Protein AF-A0A7C4WC32-F1 (afdb_monomer)

pLDDT: mean 83.0, std 19.12, range [30.17, 98.5]

Foldseek 3Di:
DDDDDDDDDDDDPPPDDDDDDDVVVVVVLVPDDPVSVVVDDPDPDDPVVVVLVPDDPVLSVLLVVLLVLLVPPVLVCAVVCVVPVPPDDCLVVLLVCLQVQVLFCLDDPPQGDPDPVCVVVVVSCSVVSNLVNNVVSPVVSSVVSCVQVVLCVCLVVVPDVVSCVVPSRVQSVCSSVSNHDGGD

Sequence (184 aa):
MRRQRAPGWEGSVLRSEGGLMHPMLLDSIQRLKPLGRWLYEHSTEALWDRDTRTLPSDLQKRRRDYRRFAEQFIAPLALEVDRDPERADLRPLYIEAGRRGFLSETAPWPFGTMPWRSIFRRHIFHFALKAEEFCAACGGIGLALLFHDLGMAPLLLSGDLGVWRRWLWPICHANRRGKIRLVA

Solvent-accessible surface area (backbone atoms only — not comparable to full-atom values): 10673 Å² total; per-residue (Å²): 136,87,83,83,78,82,82,78,90,75,87,73,80,82,73,85,72,77,95,68,81,59,70,69,57,58,56,57,52,71,70,42,54,73,70,53,46,71,71,50,79,83,68,87,62,53,69,67,58,56,59,39,67,74,45,58,71,70,54,35,52,48,42,53,53,34,37,52,46,14,62,72,60,40,38,79,44,31,68,59,35,75,73,42,58,90,76,51,80,56,62,67,58,49,26,52,40,9,49,75,30,67,66,18,44,89,35,48,57,86,52,26,62,22,58,68,67,32,62,81,68,62,52,67,62,51,60,56,48,45,49,53,32,26,31,71,41,25,54,67,63,26,47,62,62,49,44,33,58,59,41,45,43,62,59,61,74,63,72,42,64,67,53,29,63,71,45,51,32,56,34,22,54,29,11,46,72,44,49,69,56,84,38,119

Mean predicted aligned error: 10.93 Å

Structure (mmCIF, N/CA/C/O backbone):
data_AF-A0A7C4WC32-F1
#
_entry.id   AF-A0A7C4WC32-F1
#
loop_
_atom_site.group_PDB
_atom_site.id
_atom_site.type_symbol
_atom_site.label_atom_id
_atom_site.label_alt_id
_atom_site.label_comp_id
_atom_site.label_asym_id
_atom_site.label_entity_id
_atom_site.label_seq_id
_atom_site.pdbx_PDB_ins_code
_atom_site.Cartn_x
_atom_site.Cartn_y
_atom_site.Cartn_z
_atom_site.occupancy
_atom_site.B_iso_or_equiv
_atom_site.auth_seq_id
_atom_site.auth_comp_id
_atom_site.auth_asym_id
_atom_site.auth_atom_id
_atom_site.pdbx_PDB_model_num
ATOM 1 N N . MET A 1 1 ? -47.838 31.254 -4.853 1.00 42.09 1 MET A N 1
ATOM 2 C CA . MET A 1 1 ? -47.119 29.959 -4.806 1.00 42.09 1 MET A CA 1
ATOM 3 C C . MET A 1 1 ? -45.655 30.204 -4.444 1.00 42.09 1 MET A C 1
ATOM 5 O O . MET A 1 1 ? -44.901 30.700 -5.269 1.00 42.09 1 MET A O 1
ATOM 9 N N . ARG A 1 2 ? -45.274 29.945 -3.185 1.00 32.03 2 ARG A N 1
ATOM 10 C CA . ARG A 1 2 ? -43.900 30.079 -2.665 1.00 32.03 2 ARG A CA 1
ATOM 11 C C . ARG A 1 2 ? -43.082 28.844 -3.064 1.00 32.03 2 ARG A C 1
ATOM 13 O O . ARG A 1 2 ? -43.401 27.751 -2.612 1.00 32.03 2 ARG A O 1
ATOM 20 N N . ARG A 1 3 ? -42.019 29.016 -3.857 1.00 33.19 3 ARG A N 1
ATOM 21 C CA . ARG A 1 3 ? -40.954 28.010 -4.008 1.00 33.19 3 ARG A CA 1
ATOM 22 C C . ARG A 1 3 ? -39.994 28.147 -2.825 1.00 33.19 3 ARG A C 1
ATOM 24 O O . ARG A 1 3 ? -39.284 29.144 -2.727 1.00 33.19 3 ARG A O 1
ATOM 31 N N . GLN A 1 4 ? -40.010 27.175 -1.916 1.00 36.66 4 GLN A N 1
ATOM 32 C CA . GLN A 1 4 ? -38.984 27.027 -0.884 1.00 36.66 4 GLN A CA 1
ATOM 33 C C . GLN A 1 4 ? -37.670 26.604 -1.560 1.00 36.66 4 GLN A C 1
ATOM 35 O O . GLN A 1 4 ? -37.643 25.624 -2.301 1.00 36.66 4 GLN A O 1
ATOM 40 N N . ARG A 1 5 ? -36.598 27.374 -1.342 1.00 32.62 5 ARG A N 1
ATOM 41 C CA . ARG A 1 5 ? -35.224 26.978 -1.677 1.00 32.62 5 ARG A CA 1
ATOM 42 C C . ARG A 1 5 ? -34.691 26.130 -0.526 1.00 32.62 5 ARG A C 1
ATOM 44 O O . ARG A 1 5 ? -34.769 26.565 0.620 1.00 32.62 5 ARG A O 1
ATOM 51 N N . ALA A 1 6 ? -34.153 24.954 -0.832 1.00 34.66 6 ALA A N 1
ATOM 52 C CA . ALA A 1 6 ? -33.346 24.193 0.113 1.00 34.66 6 ALA A CA 1
ATOM 53 C C . ALA A 1 6 ? -32.017 24.938 0.362 1.00 34.66 6 ALA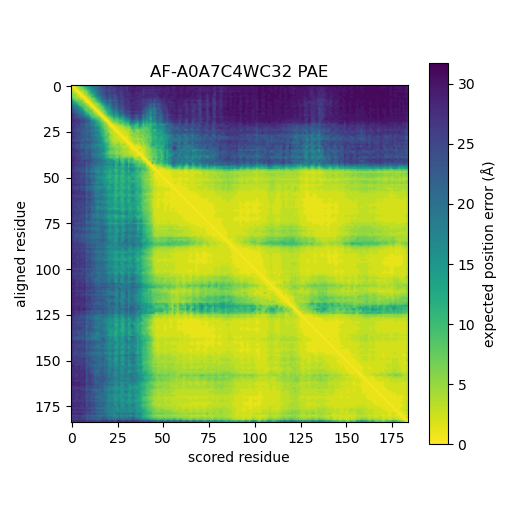 A C 1
ATOM 55 O O . ALA A 1 6 ? -31.413 25.400 -0.611 1.00 34.66 6 ALA A O 1
ATOM 56 N N . PRO A 1 7 ? -31.559 25.097 1.616 1.00 38.84 7 PRO A N 1
ATOM 57 C CA . PRO 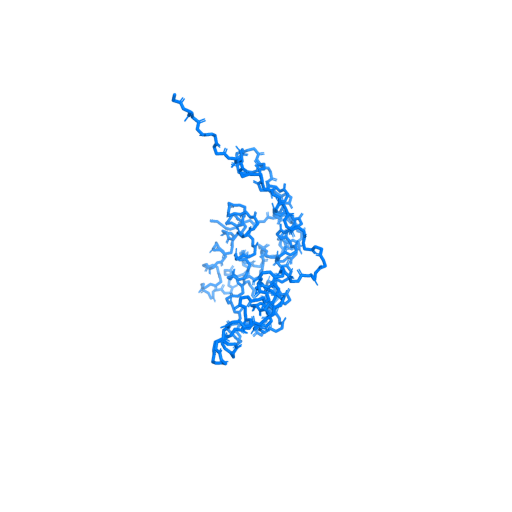A 1 7 ? -30.232 25.628 1.891 1.00 38.84 7 PRO A CA 1
ATOM 58 C C . PRO A 1 7 ? -29.157 24.565 1.623 1.00 38.84 7 PRO A C 1
ATOM 60 O O . PRO A 1 7 ? -29.351 23.377 1.885 1.00 38.84 7 PRO A O 1
ATOM 63 N N . GLY A 1 8 ? -28.058 25.029 1.029 1.00 30.17 8 GLY A N 1
ATOM 64 C CA . GLY A 1 8 ? -26.969 24.232 0.484 1.00 30.17 8 GLY A CA 1
ATOM 65 C C . GLY A 1 8 ? -26.178 23.444 1.523 1.00 30.17 8 GLY A C 1
ATOM 66 O O . GLY A 1 8 ? -25.970 23.877 2.652 1.00 30.17 8 GLY A O 1
ATOM 67 N N . TRP A 1 9 ? -25.710 22.281 1.082 1.00 32.75 9 TRP A N 1
ATOM 68 C CA . TRP A 1 9 ? -24.650 21.523 1.727 1.00 32.75 9 TRP A CA 1
ATOM 69 C C . TRP A 1 9 ? -23.306 22.173 1.384 1.00 32.75 9 TRP A C 1
ATOM 71 O O . TRP A 1 9 ? -22.668 21.817 0.396 1.00 32.75 9 TRP A O 1
ATOM 81 N N . GLU A 1 10 ? -22.891 23.155 2.181 1.00 30.66 10 GLU A N 1
ATOM 82 C CA . GLU A 1 10 ? -21.496 23.592 2.218 1.00 30.66 10 GLU A CA 1
ATOM 83 C C . GLU A 1 10 ? -20.724 22.659 3.152 1.00 30.66 10 GLU A C 1
ATOM 85 O O . GLU A 1 10 ? -20.988 22.573 4.351 1.00 30.66 10 GLU A O 1
ATOM 90 N N . GLY A 1 11 ? -19.785 21.915 2.565 1.00 37.53 11 GLY A N 1
ATOM 91 C CA . GLY A 1 11 ? -18.854 21.054 3.275 1.00 37.53 11 GLY A CA 1
ATOM 92 C C . GLY A 1 11 ? -17.946 21.874 4.182 1.00 37.53 11 GLY A C 1
ATOM 93 O O . GLY A 1 11 ? -16.891 22.345 3.766 1.00 37.53 11 GLY A O 1
ATOM 94 N N . SER A 1 12 ? -18.340 22.018 5.443 1.00 31.08 12 SER A N 1
ATOM 95 C CA . SER A 1 12 ? -17.457 22.496 6.496 1.00 31.08 12 SER A CA 1
ATOM 96 C C . SER A 1 12 ? -16.646 21.321 7.034 1.00 31.08 12 SER A C 1
ATOM 98 O O . SER A 1 12 ? -17.138 20.473 7.779 1.00 31.08 12 SER A O 1
ATOM 100 N N . VAL A 1 13 ? -15.385 21.299 6.617 1.00 36.81 13 VAL A N 1
ATOM 101 C CA . VAL A 1 13 ? -14.250 20.607 7.226 1.00 36.81 13 VAL A CA 1
ATOM 102 C C . VAL A 1 13 ? -14.394 20.575 8.753 1.00 36.81 13 VAL A C 1
ATOM 104 O O . VAL A 1 13 ? -14.184 21.583 9.426 1.00 36.81 13 VAL A O 1
ATOM 107 N N . LEU A 1 14 ? -14.721 19.408 9.310 1.00 36.12 14 LEU A N 1
ATOM 108 C CA . LEU A 1 14 ? -14.624 19.151 10.745 1.00 36.12 14 LEU A CA 1
ATOM 109 C C . LEU A 1 14 ? -13.143 18.994 11.109 1.00 36.12 14 LEU A C 1
ATOM 111 O O . LEU A 1 14 ? -12.629 17.888 11.262 1.00 36.12 14 LEU A O 1
ATOM 115 N N . ARG A 1 15 ? -12.441 20.124 11.244 1.00 33.91 15 ARG A N 1
ATOM 116 C CA . ARG A 1 15 ? -11.283 20.193 12.138 1.00 33.91 15 ARG A CA 1
ATOM 117 C C . ARG A 1 15 ? -11.829 20.081 13.552 1.00 33.91 15 ARG A C 1
ATOM 119 O O . ARG A 1 15 ? -12.527 20.972 14.023 1.00 33.91 15 ARG A O 1
ATOM 126 N N . SER A 1 16 ? -11.531 18.966 14.204 1.00 38.78 16 SER A N 1
ATOM 127 C CA . SER A 1 16 ? -11.782 18.766 15.624 1.00 38.78 16 SER A CA 1
ATOM 128 C C . SER A 1 16 ? -10.864 19.683 16.435 1.00 38.78 16 SER A C 1
ATOM 130 O O . SER A 1 16 ? -9.764 19.291 16.827 1.00 38.78 16 SER A O 1
ATOM 132 N N . GLU A 1 17 ? -11.304 20.912 16.677 1.00 37.22 17 GLU A N 1
ATOM 133 C CA . GLU A 1 17 ? -10.813 21.688 17.808 1.00 37.22 17 GLU A CA 1
ATOM 134 C C . GLU A 1 17 ? -11.560 21.240 19.071 1.00 37.22 17 GLU A C 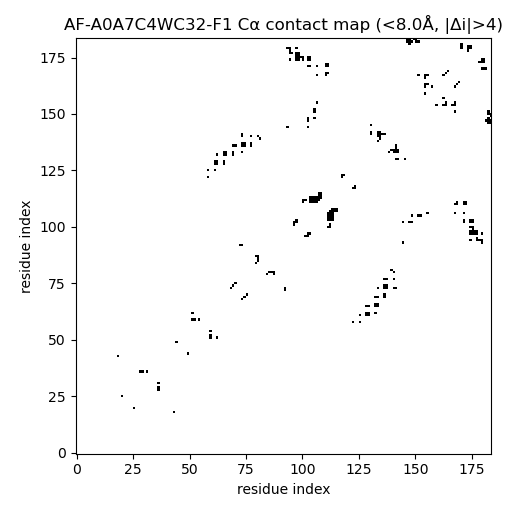1
ATOM 136 O O . GLU A 1 17 ? -12.785 21.196 19.101 1.00 37.22 17 GLU A O 1
ATOM 141 N N . GLY A 1 18 ? -10.799 20.849 20.095 1.00 39.28 18 GLY A N 1
ATOM 142 C CA . GLY A 1 18 ? -11.183 20.878 21.509 1.00 39.28 18 GLY A CA 1
ATOM 143 C C . GLY A 1 18 ? -12.602 20.446 21.907 1.00 39.28 18 GLY A C 1
ATOM 144 O O . GLY A 1 18 ? -13.465 21.279 22.144 1.00 39.28 18 GLY A O 1
ATOM 145 N N . GLY A 1 19 ? -12.789 19.145 22.138 1.00 48.75 19 GLY A N 1
ATOM 146 C CA . GLY A 1 19 ? -13.287 18.607 23.417 1.00 48.75 19 GLY A CA 1
ATOM 147 C C . GLY A 1 19 ? -14.458 19.267 24.166 1.00 48.75 19 GLY A C 1
ATOM 148 O O . GLY A 1 19 ? -14.411 19.288 25.394 1.00 48.75 19 GLY A O 1
ATOM 149 N N . LEU A 1 20 ? -15.521 19.733 23.507 1.00 46.41 20 LEU A N 1
ATOM 150 C CA . LEU A 1 20 ? -16.781 20.070 24.184 1.00 46.41 20 LEU A CA 1
ATOM 151 C C . LEU A 1 20 ? -17.932 19.241 23.605 1.00 46.41 20 LEU A C 1
ATOM 153 O O . LEU A 1 20 ? -18.342 19.424 22.460 1.00 46.41 20 LEU A O 1
ATOM 157 N N . MET A 1 21 ? -18.455 18.304 24.407 1.00 54.06 21 MET A N 1
ATOM 158 C CA . MET A 1 21 ? -19.684 17.572 24.086 1.00 54.06 21 MET A CA 1
ATOM 159 C C . MET A 1 21 ? -20.828 18.565 23.866 1.00 54.06 21 MET A C 1
ATOM 161 O O . MET A 1 21 ? -21.104 19.404 24.723 1.00 54.06 21 MET A O 1
ATOM 165 N N . HIS A 1 22 ? -21.527 18.437 22.738 1.00 59.28 22 HIS A N 1
ATOM 166 C CA . HIS A 1 22 ? -22.700 19.254 22.443 1.00 59.28 22 HIS A CA 1
ATOM 167 C C . HIS A 1 22 ? -23.759 19.054 23.554 1.00 59.28 22 HIS A C 1
ATOM 169 O O . HIS A 1 22 ? -24.137 17.909 23.822 1.00 59.28 22 HIS A O 1
ATOM 175 N N . PRO A 1 23 ? -24.275 20.116 24.201 1.00 61.00 23 PRO A N 1
ATOM 176 C CA . PRO A 1 23 ? -25.087 20.013 25.423 1.00 61.00 23 PRO A CA 1
ATOM 177 C C . PRO A 1 23 ? -26.353 19.151 25.269 1.00 61.00 23 PRO A C 1
ATOM 179 O O . PRO A 1 23 ? -26.770 18.478 26.207 1.00 61.00 23 PRO A O 1
ATOM 182 N N . MET A 1 24 ? -26.921 19.082 24.062 1.00 60.78 24 MET A N 1
ATOM 183 C CA . MET A 1 24 ? -28.061 18.207 23.746 1.00 60.78 24 MET A CA 1
ATOM 184 C C . MET A 1 24 ? -27.748 16.700 23.803 1.00 60.78 24 MET A C 1
ATOM 186 O O . MET A 1 24 ? -28.633 15.901 24.111 1.00 60.78 24 MET A O 1
ATOM 190 N N . LEU A 1 25 ? -26.511 16.289 23.502 1.00 65.38 25 LEU A N 1
ATOM 191 C CA . LEU A 1 25 ? -26.104 14.881 23.560 1.00 65.38 25 LEU A CA 1
ATOM 192 C C . LEU A 1 25 ? -25.999 14.415 25.015 1.00 65.38 25 LEU A C 1
ATOM 194 O O . LEU A 1 25 ? -26.515 13.353 25.349 1.00 65.38 25 LEU A O 1
ATOM 198 N N . LEU A 1 26 ? -25.425 15.247 25.890 1.00 66.69 26 LEU A N 1
ATOM 199 C CA . LEU A 1 26 ? -25.336 14.983 27.331 1.00 66.69 26 LEU A CA 1
ATOM 200 C C . LEU A 1 26 ? -26.718 14.780 27.974 1.00 66.69 26 LEU A C 1
ATOM 202 O O . LEU A 1 26 ? -26.909 13.810 28.704 1.00 66.69 26 LEU A O 1
ATOM 206 N N . ASP A 1 27 ? -27.693 15.640 27.662 1.00 70.31 27 ASP A N 1
ATOM 207 C CA . ASP A 1 27 ? -29.067 15.517 28.179 1.00 70.31 27 ASP A CA 1
ATOM 208 C C . ASP A 1 27 ? -29.757 14.231 27.677 1.00 70.31 27 ASP A C 1
ATOM 210 O O . ASP A 1 27 ? -30.375 13.488 28.440 1.00 70.31 27 ASP A O 1
ATOM 214 N N . SER A 1 28 ? -29.570 13.888 26.400 1.00 70.56 28 SER A N 1
ATOM 215 C CA . SER A 1 28 ? -30.139 12.669 25.804 1.00 70.56 28 SER A CA 1
ATOM 216 C C . SER A 1 28 ? -29.594 11.390 26.450 1.00 70.56 28 SER A C 1
ATOM 218 O O . SER A 1 28 ? -30.334 10.436 26.694 1.00 70.56 28 SER A O 1
ATOM 220 N N . ILE A 1 29 ? -28.303 11.382 26.781 1.00 70.31 29 ILE A N 1
ATOM 221 C CA . ILE A 1 29 ? -27.629 10.267 27.448 1.00 70.31 29 ILE A CA 1
ATOM 222 C C . ILE A 1 29 ? -28.102 10.129 28.901 1.00 70.31 29 ILE A C 1
ATOM 224 O O . ILE A 1 29 ? -28.348 9.015 29.369 1.00 70.31 29 ILE A O 1
ATOM 228 N N . GLN A 1 30 ? -28.271 11.239 29.626 1.00 72.12 30 GLN A N 1
ATOM 229 C CA . GLN A 1 30 ? -28.783 11.207 31.000 1.00 72.12 30 GLN A CA 1
ATOM 230 C C . GLN A 1 30 ? -30.208 10.637 31.073 1.00 72.12 30 GLN A C 1
ATOM 232 O O . GLN A 1 30 ? -30.584 10.035 32.080 1.00 72.12 30 GLN A O 1
ATOM 237 N N . ARG A 1 31 ? -30.983 10.730 29.990 1.00 78.19 31 ARG A N 1
ATOM 238 C CA . ARG A 1 31 ? -32.325 10.138 29.885 1.00 78.19 31 ARG A CA 1
ATOM 239 C C . ARG A 1 31 ? -32.327 8.636 29.569 1.00 78.19 31 ARG A C 1
ATOM 241 O O . ARG A 1 31 ? -33.379 8.005 29.671 1.00 78.19 31 ARG A O 1
ATOM 248 N N . LEU A 1 32 ? -31.183 8.027 29.237 1.00 78.75 32 LEU A N 1
ATOM 249 C CA . LEU A 1 32 ? -31.093 6.575 29.047 1.00 78.75 32 LEU A CA 1
ATOM 250 C C . LEU A 1 32 ? -31.251 5.835 30.383 1.00 78.75 32 LEU A C 1
ATOM 252 O O . LEU A 1 32 ? -30.710 6.242 31.416 1.00 78.75 32 LEU A O 1
ATOM 256 N N . LYS A 1 33 ? -31.961 4.701 30.348 1.00 81.94 33 LYS A N 1
ATOM 257 C CA . LYS A 1 33 ? -32.049 3.750 31.470 1.00 81.94 33 LYS A CA 1
ATOM 258 C C . LYS A 1 33 ? -30.653 3.193 31.814 1.00 81.94 33 LYS A C 1
ATOM 260 O O . LYS A 1 33 ? -29.795 3.173 30.933 1.00 81.94 33 LYS A O 1
ATOM 265 N N . PRO A 1 34 ? -30.415 2.67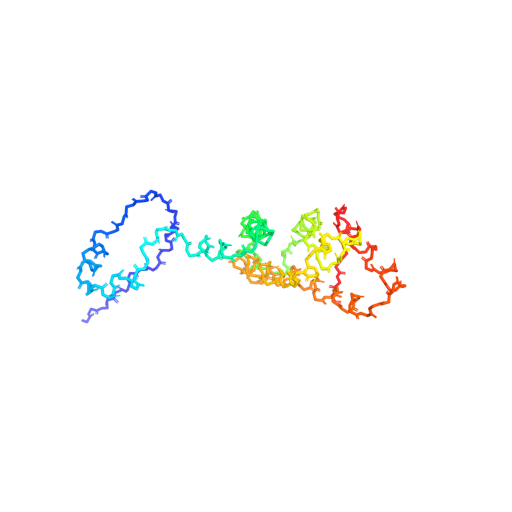6 33.036 1.00 76.88 34 PRO A N 1
ATOM 266 C CA . PRO A 1 34 ? -29.091 2.209 33.471 1.00 76.88 34 PRO A CA 1
ATOM 267 C C . PRO A 1 34 ? -28.429 1.211 32.511 1.00 76.88 34 PRO A C 1
ATOM 269 O O . PRO A 1 34 ? -27.256 1.359 32.190 1.00 76.88 34 PRO A O 1
ATOM 272 N N . LEU A 1 35 ? -29.203 0.263 31.968 1.00 74.00 35 LEU A N 1
ATOM 273 C CA . LEU A 1 35 ? -28.725 -0.694 30.964 1.00 74.00 35 LEU A CA 1
ATOM 274 C C . LEU A 1 35 ? -28.303 -0.003 29.652 1.00 74.00 35 LEU A C 1
ATOM 276 O O . LEU A 1 35 ? -27.307 -0.372 29.045 1.00 74.00 35 LEU A O 1
ATOM 280 N N . GLY A 1 36 ? -29.036 1.035 29.242 1.00 70.75 36 GLY A N 1
ATOM 281 C CA . GLY A 1 36 ? -28.721 1.841 28.062 1.00 70.75 36 GLY A CA 1
ATOM 282 C C . GLY A 1 36 ? -27.485 2.718 28.256 1.00 70.75 36 GLY A C 1
ATOM 283 O O . GLY A 1 36 ? -26.715 2.879 27.321 1.00 70.75 36 GLY A O 1
ATOM 284 N N . ARG A 1 37 ? -27.244 3.229 29.471 1.00 68.50 37 ARG A N 1
ATOM 285 C CA . ARG A 1 37 ? -25.993 3.937 29.796 1.00 68.50 37 ARG A CA 1
ATOM 286 C C . ARG A 1 37 ? -24.797 2.992 29.862 1.00 68.50 37 ARG A C 1
ATOM 288 O O . ARG A 1 37 ? -23.711 3.389 29.472 1.00 68.50 37 ARG A O 1
ATOM 295 N N . TRP A 1 38 ? -25.000 1.761 30.330 1.00 71.94 38 TRP A N 1
ATOM 296 C CA . TRP A 1 38 ? -23.964 0.727 30.353 1.00 71.94 38 TRP A CA 1
ATOM 297 C C . TRP A 1 38 ? -23.574 0.258 28.939 1.00 71.94 38 TRP A C 1
ATOM 299 O O . TRP A 1 38 ? -22.397 0.050 28.674 1.00 71.94 38 TRP A O 1
ATOM 309 N N . LEU A 1 39 ? -24.541 0.158 28.018 1.00 72.25 39 LEU A N 1
ATOM 310 C CA . LEU A 1 39 ? -24.308 -0.147 26.596 1.00 72.25 39 LEU A CA 1
ATOM 311 C C . LEU A 1 39 ? -23.730 1.033 25.796 1.00 72.25 39 LEU A C 1
ATOM 313 O O . LEU A 1 39 ? -23.204 0.832 24.703 1.00 72.25 39 LEU A O 1
ATOM 317 N N . TYR A 1 40 ? -23.868 2.261 26.298 1.00 66.88 40 TYR A N 1
ATOM 318 C CA . TYR A 1 40 ? -23.445 3.467 25.597 1.00 66.88 40 TYR A CA 1
ATOM 319 C C . TYR A 1 40 ? -22.018 3.860 25.991 1.00 66.88 40 TYR A C 1
ATOM 321 O O . TYR A 1 40 ? -21.766 4.434 27.054 1.00 66.88 40 TYR A O 1
ATOM 329 N N . GLU A 1 41 ? -21.074 3.568 25.101 1.00 60.56 41 GLU A N 1
ATOM 330 C CA . GLU A 1 41 ? -19.673 3.916 25.296 1.00 60.56 41 GLU A CA 1
ATOM 331 C C . GLU A 1 41 ? -19.419 5.387 24.929 1.00 60.56 41 GLU A C 1
ATOM 333 O O . GLU A 1 41 ? -19.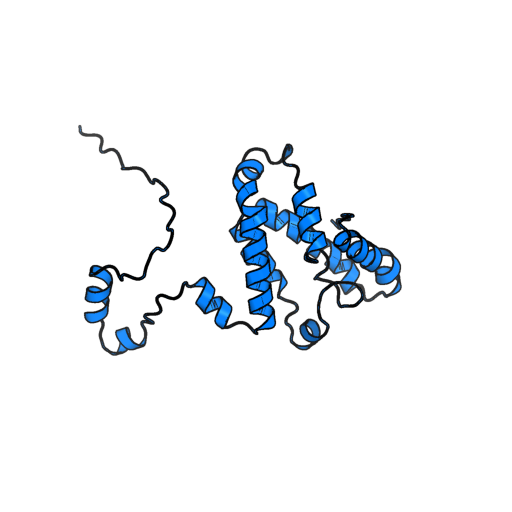507 5.794 23.773 1.00 60.56 41 GLU A O 1
ATOM 338 N N . HIS A 1 42 ? -19.103 6.191 25.945 1.00 59.09 42 HIS A N 1
ATOM 339 C CA . HIS A 1 42 ? -18.884 7.643 25.875 1.00 59.09 42 HIS A CA 1
ATOM 340 C C . HIS A 1 42 ? -17.540 8.065 25.274 1.00 59.09 42 HIS A C 1
ATOM 342 O O . HIS A 1 42 ? -17.111 9.202 25.488 1.00 59.09 42 HIS A O 1
ATOM 348 N N . SER A 1 43 ? -16.813 7.177 24.591 1.00 55.41 43 SER A N 1
ATOM 349 C CA . SER A 1 43 ? -15.472 7.544 24.145 1.00 55.41 43 SER A CA 1
ATOM 350 C C . SER A 1 43 ? -15.564 8.693 23.139 1.00 55.41 43 SER A C 1
ATOM 352 O O . SER A 1 43 ? -16.107 8.537 22.050 1.00 55.41 43 SER A O 1
ATOM 354 N N . THR A 1 44 ? -14.985 9.837 23.493 1.00 63.56 44 THR A N 1
ATOM 355 C CA . THR A 1 44 ? -14.702 10.947 22.570 1.00 63.56 44 THR A CA 1
ATOM 356 C C . THR A 1 44 ? -13.560 10.614 21.604 1.00 63.56 44 THR A C 1
ATOM 358 O O . THR A 1 44 ? -13.191 11.436 20.768 1.00 63.56 44 THR A O 1
ATOM 361 N N . GLU A 1 45 ? -12.992 9.411 21.728 1.00 68.50 45 GLU A N 1
ATOM 362 C CA . GLU A 1 45 ? -12.027 8.826 20.807 1.00 68.50 45 GLU A CA 1
ATOM 363 C C . GLU A 1 45 ? -12.669 8.680 19.421 1.00 68.50 45 GLU A C 1
ATOM 365 O O . GLU A 1 45 ? -13.795 8.191 19.289 1.00 68.50 45 GLU A O 1
ATOM 370 N N . ALA A 1 46 ? -11.960 9.116 18.377 1.00 81.94 46 ALA A N 1
ATOM 371 C CA . ALA A 1 46 ? -12.423 8.907 17.015 1.00 81.94 46 ALA A CA 1
ATOM 372 C C . ALA A 1 46 ? -12.576 7.401 16.760 1.00 81.94 46 ALA A C 1
ATOM 374 O O . ALA A 1 46 ? -11.722 6.610 17.164 1.00 81.94 46 ALA A O 1
ATOM 375 N N . LEU A 1 47 ? -13.639 7.004 16.050 1.00 86.31 47 LEU A N 1
ATOM 376 C CA . LEU A 1 47 ? -13.916 5.597 15.728 1.00 86.31 47 LEU A CA 1
ATOM 377 C C . LEU A 1 47 ? -12.675 4.883 15.167 1.00 86.31 47 LEU A C 1
ATOM 379 O O . LEU A 1 47 ? -12.350 3.774 15.574 1.00 86.31 47 LEU A O 1
ATOM 383 N N . TRP A 1 48 ? -11.934 5.577 14.303 1.00 90.38 48 TRP A N 1
ATOM 384 C CA . TRP A 1 48 ? -10.695 5.086 13.715 1.00 90.38 48 TRP A CA 1
ATOM 385 C C . TRP A 1 48 ? -9.605 4.757 14.749 1.00 90.38 48 TRP A C 1
ATOM 387 O O . TRP A 1 48 ? -8.936 3.731 14.622 1.00 90.38 48 TRP A O 1
ATOM 397 N N . ASP A 1 49 ? -9.411 5.596 15.773 1.00 90.06 49 ASP A N 1
ATOM 398 C CA . ASP A 1 49 ? -8.390 5.383 16.809 1.00 90.06 49 ASP A CA 1
ATOM 399 C C . ASP A 1 49 ? -8.747 4.182 17.682 1.00 90.06 49 ASP A C 1
ATOM 401 O O . ASP A 1 49 ? -7.899 3.319 17.938 1.00 90.06 49 ASP A O 1
ATOM 405 N N . ARG A 1 50 ? -10.032 4.075 18.039 1.00 88.19 50 ARG A N 1
ATOM 406 C CA . ARG A 1 50 ? -10.564 2.934 18.780 1.00 88.19 50 ARG A CA 1
ATOM 407 C C . ARG A 1 50 ? -10.378 1.637 18.000 1.00 88.19 50 ARG A C 1
ATOM 409 O O . ARG A 1 50 ? -9.803 0.688 18.531 1.00 88.19 50 ARG A O 1
ATOM 416 N N . ASP A 1 51 ? -10.799 1.608 16.738 1.00 90.94 51 ASP A N 1
ATOM 417 C CA . ASP A 1 51 ? -10.688 0.419 15.891 1.00 90.94 51 ASP A CA 1
ATOM 418 C C . ASP A 1 51 ? -9.215 0.040 15.691 1.00 90.94 51 ASP A C 1
ATOM 420 O O . ASP A 1 51 ? -8.836 -1.124 15.832 1.00 90.94 51 ASP A O 1
ATOM 424 N N . THR A 1 52 ? -8.344 1.029 15.473 1.00 93.38 52 THR A N 1
ATOM 425 C CA . THR A 1 52 ? -6.895 0.820 15.381 1.00 93.38 52 THR A CA 1
ATOM 426 C C . THR A 1 52 ? -6.320 0.221 16.660 1.00 93.38 52 THR A C 1
ATOM 428 O O . THR A 1 52 ? -5.490 -0.680 16.579 1.00 93.38 52 THR A O 1
ATOM 431 N N . ARG A 1 53 ? -6.755 0.660 17.845 1.00 92.62 53 ARG A N 1
ATOM 432 C CA . ARG A 1 53 ? -6.249 0.165 19.137 1.00 92.62 53 ARG A CA 1
ATOM 433 C C . ARG A 1 53 ? -6.528 -1.322 19.367 1.00 92.62 53 ARG A C 1
ATOM 435 O O . ARG A 1 53 ? -5.783 -1.953 20.116 1.00 92.62 53 ARG A O 1
ATOM 442 N N . THR A 1 54 ? -7.531 -1.891 18.697 1.00 92.19 54 THR A N 1
ATOM 443 C CA . THR A 1 54 ? -7.827 -3.332 18.770 1.00 92.19 54 THR A CA 1
ATOM 444 C C . THR A 1 54 ? -6.830 -4.198 17.990 1.00 92.19 54 THR A C 1
ATOM 446 O O . THR A 1 54 ? -6.721 -5.398 18.243 1.00 92.19 54 THR A O 1
ATOM 449 N N . LEU A 1 55 ? -6.066 -3.606 17.065 1.00 91.94 55 LEU A N 1
ATOM 450 C CA . LEU A 1 55 ? -5.089 -4.325 16.252 1.00 91.94 55 LEU A CA 1
ATOM 451 C C . LEU A 1 55 ? -3.797 -4.627 17.042 1.00 91.94 55 LEU A C 1
ATOM 453 O O . LEU A 1 55 ? -3.395 -3.846 17.908 1.00 91.94 55 LEU A O 1
ATOM 457 N N . PRO A 1 56 ? -3.060 -5.700 16.699 1.00 91.00 56 PRO A N 1
ATOM 458 C CA . PRO A 1 56 ? -1.680 -5.907 17.137 1.00 91.00 56 PRO A CA 1
ATOM 459 C C . PRO A 1 56 ? -0.789 -4.691 16.854 1.00 91.00 56 PRO A C 1
ATOM 461 O O . PRO A 1 56 ? -0.932 -4.040 15.820 1.00 91.00 56 PRO A O 1
ATOM 464 N N . SER A 1 57 ? 0.161 -4.391 17.745 1.00 90.06 57 SER A N 1
ATOM 465 C CA . SER A 1 57 ? 0.953 -3.148 17.700 1.00 90.06 57 SER A CA 1
ATOM 466 C C . SER A 1 57 ? 1.688 -2.910 16.373 1.00 90.06 57 SER A C 1
ATOM 468 O O . SER A 1 57 ? 1.802 -1.766 15.926 1.00 90.06 57 SER A O 1
ATOM 470 N N . ASP A 1 58 ? 2.140 -3.972 15.704 1.00 88.06 58 ASP A N 1
ATOM 471 C CA . ASP A 1 58 ? 2.757 -3.894 14.382 1.00 88.06 58 ASP A CA 1
ATOM 472 C C . ASP A 1 58 ? 1.762 -3.465 13.293 1.00 88.06 58 ASP A C 1
ATOM 474 O O . ASP A 1 58 ? 2.102 -2.636 12.446 1.00 88.06 58 ASP A O 1
ATOM 478 N N . LEU A 1 59 ? 0.521 -3.956 13.351 1.00 91.69 59 LEU A N 1
ATOM 479 C CA . LEU A 1 59 ? -0.556 -3.551 12.449 1.00 91.69 59 LEU A CA 1
ATOM 480 C C . LEU A 1 59 ? -1.048 -2.134 12.746 1.00 91.69 59 LEU A C 1
ATOM 482 O O . LEU A 1 59 ? -1.306 -1.385 11.808 1.00 91.69 59 LEU A O 1
ATOM 486 N N . GLN A 1 60 ? -1.084 -1.717 14.015 1.00 94.31 60 GLN A N 1
ATOM 487 C CA . GLN A 1 60 ? -1.394 -0.325 14.358 1.00 94.31 60 GLN A CA 1
ATOM 488 C C . GLN A 1 60 ? -0.382 0.643 13.747 1.00 94.31 60 GLN A C 1
ATOM 490 O O . GLN A 1 60 ? -0.746 1.682 13.194 1.00 94.31 60 GLN A O 1
ATOM 495 N N . LYS A 1 61 ? 0.911 0.307 13.855 1.00 92.94 61 LYS A N 1
ATOM 496 C CA . LYS A 1 61 ? 1.986 1.105 13.264 1.00 92.94 61 LYS A CA 1
ATOM 497 C C . LYS A 1 61 ? 1.822 1.184 11.747 1.00 92.94 61 LYS A C 1
ATOM 499 O O . LYS A 1 61 ? 1.870 2.281 11.202 1.00 92.94 61 LYS A O 1
ATOM 504 N N . ARG A 1 62 ? 1.572 0.048 11.087 1.00 93.19 62 ARG A N 1
ATOM 505 C CA . ARG A 1 62 ? 1.339 -0.011 9.636 1.00 93.19 62 ARG A CA 1
ATOM 506 C C . ARG A 1 62 ? 0.137 0.818 9.204 1.00 93.19 62 ARG A C 1
ATOM 508 O O . ARG A 1 62 ? 0.276 1.625 8.298 1.00 93.19 62 ARG A O 1
ATOM 515 N N . ARG A 1 63 ? -1.003 0.691 9.885 1.00 95.81 63 ARG A N 1
ATOM 516 C CA . ARG A 1 63 ? -2.209 1.472 9.583 1.00 95.81 63 ARG A CA 1
ATOM 517 C C . ARG A 1 63 ? -1.946 2.978 9.661 1.00 95.81 63 ARG A C 1
ATOM 519 O O . ARG A 1 63 ? -2.291 3.709 8.742 1.00 95.81 63 ARG A O 1
ATOM 526 N N . ARG A 1 64 ? -1.236 3.436 10.701 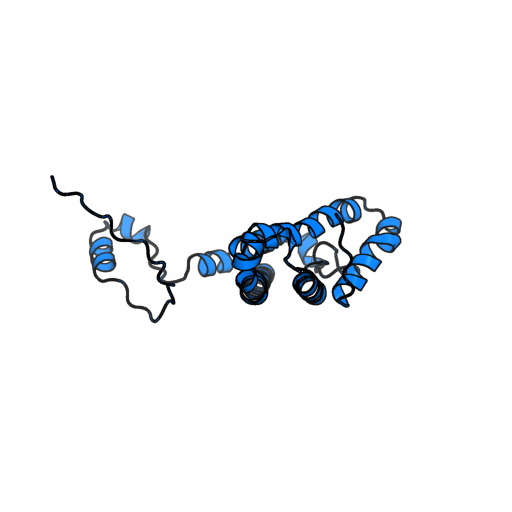1.00 96.62 64 ARG A N 1
ATOM 527 C CA . ARG A 1 64 ? -0.789 4.839 10.826 1.00 96.62 64 ARG A CA 1
ATOM 528 C C . ARG A 1 64 ? 0.188 5.245 9.718 1.00 96.62 64 ARG A C 1
ATOM 530 O O . ARG A 1 64 ? 0.116 6.369 9.230 1.00 96.62 64 ARG A O 1
ATOM 537 N N . ASP A 1 65 ? 1.103 4.358 9.327 1.00 96.56 65 ASP A N 1
ATOM 538 C CA . ASP A 1 65 ? 2.030 4.587 8.211 1.00 96.56 65 ASP A CA 1
ATOM 539 C C . ASP A 1 65 ? 1.264 4.753 6.879 1.00 96.56 65 ASP A C 1
ATOM 541 O O . ASP A 1 65 ? 1.551 5.693 6.133 1.00 96.56 65 ASP A O 1
ATOM 545 N N . TYR A 1 66 ? 0.253 3.914 6.615 1.00 97.56 66 TYR A N 1
ATOM 546 C CA . TYR A 1 66 ? -0.600 4.017 5.425 1.00 97.56 66 TYR A CA 1
ATOM 547 C C . TYR A 1 66 ? -1.450 5.282 5.434 1.00 97.56 66 TYR A C 1
ATOM 549 O O . TYR A 1 66 ? -1.440 6.010 4.446 1.00 97.56 66 TYR A O 1
ATOM 557 N N . ARG A 1 67 ? -2.113 5.590 6.554 1.00 97.88 67 ARG A N 1
ATOM 558 C CA . ARG A 1 67 ? -2.926 6.801 6.694 1.00 97.88 67 ARG A CA 1
ATOM 559 C C . ARG A 1 67 ? -2.113 8.062 6.436 1.00 97.88 67 ARG A C 1
ATOM 561 O O . ARG A 1 67 ? -2.502 8.890 5.621 1.00 97.88 67 ARG A O 1
ATOM 568 N N . ARG A 1 68 ? -0.929 8.168 7.049 1.00 98.38 68 ARG A N 1
ATOM 569 C CA . ARG A 1 68 ? -0.023 9.300 6.807 1.00 98.38 68 ARG A CA 1
ATOM 570 C C . ARG A 1 68 ? 0.378 9.415 5.345 1.00 98.38 68 ARG A C 1
ATOM 572 O O . ARG A 1 68 ? 0.449 10.520 4.827 1.00 98.38 68 ARG A O 1
ATOM 579 N N . PHE A 1 69 ? 0.669 8.300 4.678 1.00 98.50 69 PHE A N 1
ATOM 580 C CA . PHE A 1 69 ? 0.981 8.328 3.252 1.00 98.50 69 PHE A CA 1
ATOM 581 C C . PHE A 1 69 ? -0.221 8.771 2.412 1.00 98.50 69 PHE A C 1
ATOM 583 O O . PHE A 1 69 ? -0.065 9.602 1.521 1.00 98.50 69 PHE A O 1
ATOM 590 N N . ALA A 1 70 ? -1.410 8.261 2.722 1.00 98.44 70 ALA A N 1
ATOM 591 C CA . ALA A 1 70 ? -2.636 8.615 2.028 1.00 98.44 70 ALA A CA 1
ATOM 592 C C . ALA A 1 70 ? -2.944 10.115 2.168 1.00 98.44 70 ALA A C 1
ATOM 594 O O . ALA A 1 70 ? -3.139 10.795 1.166 1.00 98.44 70 ALA A O 1
ATOM 595 N N . GLU A 1 71 ? -2.871 10.658 3.383 1.00 98.00 71 GLU A N 1
ATOM 596 C CA . GLU A 1 71 ? -3.078 12.085 3.658 1.00 98.00 71 GLU A CA 1
ATOM 597 C C . GLU A 1 71 ? -2.016 12.977 2.991 1.00 98.00 71 GLU A C 1
ATOM 599 O O . GLU A 1 71 ? -2.338 14.056 2.499 1.00 98.00 71 GLU A O 1
ATOM 604 N N . GLN A 1 72 ? -0.754 12.537 2.950 1.00 98.19 72 GLN A N 1
ATOM 605 C CA . GLN A 1 72 ? 0.356 13.340 2.420 1.00 98.19 72 GLN A CA 1
ATOM 606 C C . GLN A 1 72 ? 0.493 13.292 0.893 1.00 98.19 72 GLN A C 1
ATOM 608 O O . GLN A 1 72 ? 0.943 14.275 0.311 1.00 98.19 72 GLN A O 1
ATOM 613 N N . PHE A 1 73 ? 0.167 12.167 0.249 1.00 98.06 73 PHE A N 1
ATOM 614 C CA . PHE A 1 73 ? 0.480 11.945 -1.170 1.00 98.06 73 PHE A CA 1
ATOM 615 C C . PHE A 1 73 ? -0.727 11.575 -2.030 1.00 98.06 73 PHE A C 1
ATOM 617 O O . PHE A 1 73 ? -0.715 11.878 -3.218 1.00 98.06 73 PHE A O 1
ATOM 624 N N . ILE A 1 74 ? -1.757 10.932 -1.470 1.00 98.25 74 ILE A N 1
ATOM 625 C CA . ILE A 1 74 ? -2.943 10.521 -2.240 1.00 98.25 74 ILE A CA 1
ATOM 626 C C . ILE A 1 74 ? -3.996 11.632 -2.216 1.00 98.25 74 ILE A C 1
ATOM 628 O O . ILE A 1 74 ? -4.413 12.107 -3.269 1.00 98.25 74 ILE A O 1
ATOM 632 N N . ALA A 1 75 ? -4.391 12.083 -1.023 1.00 97.69 75 ALA A N 1
ATOM 633 C CA . ALA A 1 75 ? -5.451 13.071 -0.838 1.00 97.69 75 ALA A CA 1
ATOM 634 C C . ALA A 1 75 ? -5.219 14.391 -1.606 1.00 97.69 75 ALA A C 1
ATOM 636 O O . ALA A 1 75 ? -6.178 14.888 -2.194 1.00 97.69 75 ALA A O 1
ATOM 637 N N . PRO A 1 76 ? -3.989 14.946 -1.692 1.00 97.06 76 PRO A N 1
ATOM 638 C CA . PRO A 1 76 ? -3.753 16.172 -2.459 1.00 97.06 76 PRO A CA 1
ATOM 639 C C . PRO A 1 76 ? -3.982 16.017 -3.967 1.00 97.06 76 PRO A C 1
ATOM 641 O O . PRO A 1 76 ? -4.292 16.999 -4.632 1.00 97.06 76 PRO A O 1
ATOM 644 N N . LEU A 1 77 ? -3.828 14.801 -4.500 1.00 96.50 77 LEU A N 1
ATOM 645 C CA . LEU A 1 77 ? -3.980 14.507 -5.927 1.00 96.50 77 LEU A CA 1
ATOM 646 C C . LEU A 1 77 ? -5.410 14.085 -6.288 1.00 96.50 77 LEU A C 1
ATOM 648 O O . LEU A 1 77 ? -5.794 14.181 -7.448 1.00 96.50 77 LEU A O 1
ATOM 652 N N . ALA A 1 78 ? -6.201 13.633 -5.309 1.00 96.06 78 ALA A N 1
ATOM 653 C CA . ALA A 1 78 ? -7.497 12.988 -5.519 1.00 96.06 78 ALA A CA 1
ATOM 654 C C . ALA A 1 78 ? -8.423 13.768 -6.467 1.00 96.06 78 ALA A C 1
ATOM 656 O O . ALA A 1 78 ? -8.855 13.235 -7.483 1.00 96.06 78 ALA A O 1
ATOM 657 N N . LEU A 1 79 ? -8.665 15.051 -6.178 1.00 95.12 79 LEU A N 1
ATOM 658 C CA . LEU A 1 79 ? -9.591 15.877 -6.960 1.00 95.12 79 LEU A CA 1
ATOM 659 C C . LEU A 1 79 ? -9.120 16.102 -8.405 1.00 95.12 79 LEU A C 1
ATOM 661 O O . LEU A 1 79 ? -9.943 16.162 -9.316 1.00 95.12 79 LEU A O 1
ATOM 665 N N . GLU A 1 80 ? -7.813 16.267 -8.613 1.00 93.88 80 GLU A N 1
ATOM 666 C CA . GLU A 1 80 ? -7.241 16.472 -9.947 1.00 93.88 80 GLU A CA 1
ATOM 667 C C . GLU A 1 80 ? -7.360 15.197 -10.785 1.00 93.88 80 GLU A C 1
ATOM 669 O O . GLU A 1 80 ? -7.856 15.239 -11.911 1.00 93.88 80 GLU A O 1
ATOM 674 N N . VAL A 1 81 ? -6.978 14.061 -10.199 1.00 95.25 81 VAL A N 1
ATOM 675 C CA . VAL A 1 81 ? -7.002 12.751 -10.857 1.00 95.25 81 VAL A CA 1
ATOM 676 C C . VAL A 1 81 ? -8.430 12.309 -11.165 1.00 95.25 81 VAL A C 1
ATOM 678 O O . VAL A 1 81 ? -8.684 11.810 -12.256 1.00 95.25 81 VAL A O 1
ATOM 681 N N . ASP A 1 82 ? -9.376 12.522 -10.249 1.00 95.31 82 ASP A N 1
ATOM 682 C CA . ASP A 1 82 ? -10.782 12.168 -10.477 1.00 95.31 82 ASP A CA 1
ATOM 683 C C . ASP A 1 82 ? -11.416 13.022 -11.588 1.00 95.31 82 ASP A C 1
ATOM 685 O O . ASP A 1 82 ? -12.338 12.575 -12.273 1.00 95.31 82 ASP A O 1
ATOM 689 N N . ARG A 1 83 ? -10.930 14.255 -11.786 1.00 96.00 83 ARG A N 1
ATOM 690 C CA . ARG A 1 83 ? -11.436 15.169 -12.816 1.00 96.00 83 ARG A CA 1
ATOM 691 C C . ARG A 1 83 ? -10.874 14.873 -14.206 1.00 96.00 83 ARG A C 1
ATOM 693 O O . ARG A 1 83 ? -11.617 14.994 -15.178 1.00 96.00 83 ARG A O 1
ATOM 700 N N . ASP A 1 84 ? -9.582 14.570 -14.310 1.00 93.94 84 ASP A N 1
ATOM 701 C CA . ASP A 1 84 ? -8.890 14.320 -15.582 1.00 93.94 84 ASP A CA 1
ATOM 702 C C . ASP A 1 84 ? -7.856 13.184 -15.420 1.00 93.94 84 ASP A C 1
ATOM 704 O O . ASP A 1 84 ? -6.646 13.427 -15.340 1.00 93.94 84 ASP A O 1
ATOM 708 N N . PRO A 1 85 ? -8.318 11.922 -15.337 1.00 90.19 85 PRO A N 1
ATOM 709 C CA . PRO A 1 85 ? -7.455 10.789 -15.004 1.00 90.19 85 PRO A CA 1
ATOM 710 C C . PRO A 1 85 ? -6.398 10.503 -16.075 1.00 90.19 85 PRO A C 1
ATOM 712 O O . PRO A 1 85 ? -5.339 9.967 -15.758 1.00 90.19 85 PRO A O 1
ATOM 715 N N . GLU A 1 86 ? -6.653 10.865 -17.336 1.00 90.56 86 GLU A N 1
ATOM 716 C CA . GLU A 1 86 ? -5.737 10.605 -18.453 1.00 90.56 86 GLU A CA 1
ATOM 717 C C . GLU A 1 86 ? -4.492 11.497 -18.417 1.00 90.56 86 GLU A C 1
ATOM 719 O O . GLU A 1 86 ? -3.439 11.117 -18.934 1.00 90.56 86 GLU A O 1
ATOM 724 N N . ARG A 1 87 ? -4.595 12.683 -17.807 1.00 89.81 87 ARG A N 1
ATOM 725 C CA . ARG A 1 87 ? -3.486 13.643 -17.718 1.00 89.81 87 ARG A CA 1
ATOM 726 C C . ARG A 1 87 ? -2.687 13.550 -16.427 1.00 89.81 87 ARG A C 1
ATOM 728 O O . ARG A 1 87 ? -1.610 14.138 -16.343 1.00 89.81 87 ARG A O 1
ATOM 735 N N . ALA A 1 88 ? -3.191 12.821 -15.439 1.00 91.06 88 ALA A N 1
ATOM 736 C CA . ALA A 1 88 ? -2.547 12.685 -14.147 1.00 91.06 88 ALA A CA 1
ATOM 737 C C . ALA A 1 88 ? -1.229 11.894 -14.226 1.00 91.06 88 ALA A C 1
ATOM 739 O O . ALA A 1 88 ? -1.216 10.697 -14.519 1.00 91.06 88 ALA A O 1
ATOM 740 N N . ASP A 1 89 ? -0.111 12.530 -13.861 1.00 92.44 89 ASP A N 1
ATOM 741 C CA . ASP A 1 89 ? 1.154 11.820 -13.656 1.00 92.44 89 ASP A CA 1
ATOM 742 C C . ASP A 1 89 ? 1.245 11.258 -12.230 1.00 92.44 89 ASP A C 1
ATOM 744 O O . ASP A 1 89 ? 1.652 11.933 -11.282 1.00 92.44 89 ASP A O 1
ATOM 748 N N . LEU A 1 90 ? 0.906 9.976 -12.077 1.00 94.50 90 LEU A N 1
ATOM 749 C CA . LEU A 1 90 ? 1.040 9.255 -10.807 1.00 94.50 90 LEU A CA 1
ATOM 750 C C . LEU A 1 90 ? 2.460 8.724 -10.557 1.00 94.50 90 LEU A C 1
ATOM 752 O O . LEU A 1 90 ? 2.728 8.133 -9.507 1.00 94.50 90 LEU A O 1
ATOM 756 N N . ARG A 1 91 ? 3.407 8.895 -11.485 1.00 95.06 91 ARG A N 1
ATOM 757 C CA . ARG A 1 91 ? 4.762 8.346 -11.340 1.00 95.06 91 ARG A CA 1
ATOM 758 C C . ARG A 1 91 ? 5.479 8.827 -10.072 1.00 95.06 91 ARG A C 1
ATOM 760 O O . ARG A 1 91 ? 6.096 7.976 -9.421 1.00 95.06 91 ARG A O 1
ATOM 767 N N . PRO A 1 92 ? 5.408 10.110 -9.659 1.00 96.38 92 PRO A N 1
ATOM 768 C CA . PRO A 1 92 ? 6.000 10.556 -8.398 1.00 96.38 92 PRO A CA 1
ATOM 769 C C . PRO A 1 92 ? 5.411 9.829 -7.183 1.00 96.38 92 PRO A C 1
ATOM 771 O O . PRO A 1 92 ? 6.156 9.421 -6.289 1.00 96.38 92 PRO A O 1
ATOM 774 N N . LEU A 1 93 ? 4.095 9.589 -7.189 1.00 97.00 93 LEU A N 1
ATOM 775 C CA . LEU A 1 93 ? 3.399 8.850 -6.137 1.00 97.00 93 LEU A CA 1
ATOM 776 C C . LEU A 1 93 ? 3.902 7.403 -6.048 1.00 97.00 93 LEU A C 1
ATOM 778 O O . LEU A 1 93 ? 4.228 6.931 -4.958 1.00 97.00 93 LEU A O 1
ATOM 782 N N . TYR A 1 94 ? 4.038 6.713 -7.185 1.00 97.19 94 TYR A N 1
ATOM 783 C CA . TYR A 1 94 ? 4.600 5.359 -7.209 1.00 97.19 94 TYR A CA 1
ATOM 784 C C . TYR A 1 94 ? 6.051 5.323 -6.726 1.00 97.19 94 TYR A C 1
ATOM 786 O O . TYR A 1 94 ? 6.423 4.399 -6.003 1.00 97.19 94 TYR A O 1
ATOM 794 N N . ILE A 1 95 ? 6.874 6.311 -7.100 1.00 97.75 95 ILE A N 1
ATOM 795 C CA . ILE A 1 95 ? 8.265 6.423 -6.631 1.00 97.75 95 ILE A CA 1
ATOM 796 C C . ILE A 1 95 ? 8.303 6.488 -5.105 1.00 97.75 95 ILE A C 1
ATOM 798 O O . ILE A 1 95 ? 9.075 5.752 -4.482 1.00 97.75 95 ILE A O 1
ATOM 802 N N . GLU A 1 96 ? 7.459 7.322 -4.504 1.00 97.94 96 GLU A N 1
ATOM 803 C CA . GLU A 1 96 ? 7.406 7.467 -3.053 1.00 97.94 96 GLU A CA 1
ATOM 804 C C . GLU A 1 96 ? 6.850 6.210 -2.367 1.00 97.94 96 GLU A C 1
ATOM 806 O O . GLU A 1 96 ? 7.451 5.717 -1.408 1.00 97.94 96 GLU A O 1
ATOM 811 N N . ALA A 1 97 ? 5.774 5.618 -2.897 1.00 97.19 97 ALA A N 1
ATOM 812 C CA . ALA A 1 97 ? 5.234 4.350 -2.400 1.00 97.19 97 ALA A CA 1
ATOM 813 C C . ALA A 1 97 ? 6.286 3.225 -2.445 1.00 97.19 97 ALA A C 1
ATOM 815 O O . ALA A 1 97 ? 6.428 2.443 -1.500 1.00 97.19 97 ALA A O 1
ATOM 816 N N . GLY A 1 98 ? 7.063 3.158 -3.531 1.00 96.38 98 GLY A N 1
ATOM 817 C CA . GLY A 1 98 ? 8.152 2.203 -3.706 1.00 96.38 98 GLY A CA 1
ATOM 818 C C . GLY A 1 98 ? 9.277 2.405 -2.694 1.00 96.38 98 GLY A C 1
ATOM 819 O O . GLY A 1 98 ? 9.682 1.442 -2.041 1.00 96.38 98 GLY A O 1
ATOM 820 N N . ARG A 1 99 ? 9.736 3.648 -2.500 1.00 96.06 99 ARG A N 1
ATOM 821 C CA . ARG A 1 99 ? 10.782 3.998 -1.519 1.00 96.06 99 ARG A CA 1
ATOM 822 C C . ARG A 1 99 ? 10.380 3.674 -0.083 1.00 96.06 99 ARG A C 1
ATOM 824 O O . ARG A 1 99 ? 11.208 3.174 0.674 1.00 96.06 99 ARG A O 1
ATOM 831 N N . ARG A 1 100 ? 9.110 3.885 0.274 1.00 95.44 100 ARG A N 1
ATOM 832 C CA . ARG A 1 100 ? 8.549 3.491 1.581 1.00 95.44 100 ARG A CA 1
ATOM 833 C C . ARG A 1 100 ? 8.356 1.982 1.729 1.00 95.44 100 ARG A C 1
ATOM 835 O O . ARG A 1 100 ? 8.059 1.501 2.818 1.00 95.44 100 ARG A O 1
ATOM 842 N N . GLY A 1 101 ? 8.561 1.224 0.653 1.00 94.69 101 GLY A N 1
ATOM 843 C CA . GLY A 1 101 ? 8.467 -0.228 0.652 1.00 94.69 101 GLY A CA 1
ATOM 844 C C . GLY A 1 101 ? 7.044 -0.762 0.539 1.00 94.69 101 GLY A C 1
ATOM 845 O O . GLY A 1 101 ? 6.872 -1.972 0.670 1.00 94.69 101 GLY A O 1
ATOM 846 N N . PHE A 1 102 ? 6.051 0.093 0.270 1.00 95.38 102 PHE A N 1
ATOM 847 C CA . PHE A 1 102 ? 4.658 -0.324 0.091 1.00 95.38 102 PHE A CA 1
ATOM 848 C C . PHE A 1 102 ? 4.474 -1.154 -1.182 1.00 95.38 102 PHE A C 1
ATOM 850 O O . PHE A 1 102 ? 3.673 -2.074 -1.208 1.00 95.38 102 PHE A O 1
ATOM 857 N N . LEU A 1 103 ? 5.284 -0.922 -2.219 1.00 95.25 103 LEU A N 1
ATOM 858 C CA . LEU A 1 103 ? 5.292 -1.742 -3.444 1.00 95.25 103 LEU A CA 1
ATOM 859 C C . LEU A 1 103 ? 6.185 -2.994 -3.325 1.00 95.25 103 LEU A C 1
ATOM 861 O O . LEU A 1 103 ? 6.778 -3.465 -4.295 1.00 95.25 103 LEU A O 1
ATOM 865 N N . SER A 1 104 ? 6.459 -3.456 -2.107 1.00 94.31 104 SER A N 1
ATOM 866 C CA . SER A 1 104 ? 7.304 -4.631 -1.838 1.00 94.31 104 SER A CA 1
ATOM 867 C C . SER A 1 104 ? 6.913 -5.353 -0.550 1.00 94.31 104 SER A C 1
ATOM 869 O O . SER A 1 104 ? 7.632 -6.246 -0.102 1.00 94.31 104 SER A O 1
ATOM 871 N N . GLU A 1 105 ? 5.799 -4.965 0.065 1.00 91.50 105 GLU A N 1
ATOM 872 C CA . GLU A 1 105 ? 5.382 -5.474 1.370 1.00 91.50 105 GLU A CA 1
ATOM 873 C C . GLU A 1 105 ? 4.604 -6.789 1.290 1.00 91.50 105 GLU A C 1
ATOM 875 O O . GLU A 1 105 ? 4.381 -7.418 2.314 1.00 91.50 105 GLU A O 1
ATOM 880 N N . THR A 1 106 ? 4.254 -7.243 0.085 1.00 88.44 106 THR A N 1
ATOM 881 C CA . THR A 1 106 ? 3.754 -8.600 -0.197 1.00 88.44 106 THR A CA 1
ATOM 882 C C . THR A 1 106 ? 4.837 -9.662 -0.063 1.00 88.44 106 THR A C 1
ATOM 884 O O . THR A 1 106 ? 4.554 -10.792 0.331 1.00 88.44 106 THR A O 1
ATOM 887 N N . ALA A 1 107 ? 6.095 -9.311 -0.335 1.00 90.19 107 ALA A N 1
ATOM 888 C CA . ALA A 1 107 ? 7.201 -10.255 -0.297 1.00 90.19 107 ALA A CA 1
ATOM 889 C C . ALA A 1 107 ? 7.873 -10.306 1.092 1.00 90.19 107 ALA A C 1
ATOM 891 O O . ALA A 1 107 ? 8.169 -9.254 1.680 1.00 90.19 107 ALA A O 1
ATOM 892 N N . PRO A 1 108 ? 8.170 -11.511 1.626 1.00 88.50 108 PRO A N 1
ATOM 893 C CA . PRO A 1 108 ? 8.926 -11.661 2.864 1.00 88.50 108 PRO A CA 1
ATOM 894 C C . PRO A 1 108 ? 10.333 -11.093 2.728 1.00 88.50 108 PRO A C 1
ATOM 896 O O . PRO A 1 108 ? 10.947 -11.136 1.661 1.00 88.50 108 PRO A O 1
ATOM 899 N N . TRP A 1 109 ? 10.874 -10.594 3.833 1.00 85.69 109 TRP A N 1
ATOM 900 C CA . TRP A 1 109 ? 12.302 -10.330 3.953 1.00 85.69 109 TRP A CA 1
ATOM 901 C C . TRP A 1 109 ? 13.102 -11.623 3.661 1.00 85.69 109 TRP A C 1
ATOM 903 O O . TRP A 1 109 ? 12.660 -12.695 4.051 1.00 85.69 109 TRP A O 1
ATOM 913 N N . PRO A 1 110 ? 14.269 -11.591 2.997 1.00 86.44 110 PRO A N 1
ATOM 914 C CA . PRO A 1 110 ? 14.966 -10.409 2.506 1.00 86.44 110 PRO A CA 1
ATOM 915 C C . PRO A 1 110 ? 14.386 -9.851 1.207 1.00 86.44 110 PRO A C 1
ATOM 917 O O . PRO A 1 110 ? 14.696 -8.711 0.871 1.00 86.44 110 PRO A O 1
ATOM 920 N N . PHE A 1 111 ? 13.541 -10.604 0.496 1.00 86.75 111 PHE A N 1
ATOM 921 C CA . PHE A 1 111 ? 13.102 -10.257 -0.854 1.00 86.75 111 PHE A CA 1
ATOM 922 C C . PHE A 1 111 ? 12.305 -8.949 -0.915 1.00 86.75 111 PHE A C 1
ATOM 924 O O . PHE A 1 111 ? 12.592 -8.085 -1.745 1.00 86.75 111 PHE A O 1
ATOM 931 N N . GLY A 1 112 ? 11.372 -8.774 0.018 1.00 89.31 112 GLY A N 1
ATOM 932 C CA . GLY A 1 112 ? 10.550 -7.578 0.174 1.00 89.31 112 GLY A CA 1
ATOM 933 C C . GLY A 1 112 ? 10.760 -6.871 1.507 1.00 89.31 112 GLY A C 1
ATOM 934 O O . GLY A 1 112 ? 11.877 -6.793 2.024 1.00 89.31 112 GLY A O 1
ATOM 935 N N . THR A 1 113 ? 9.682 -6.304 2.039 1.00 89.62 113 THR A N 1
ATOM 936 C CA . THR A 1 113 ? 9.666 -5.558 3.310 1.00 89.62 113 THR A CA 1
ATOM 937 C C . THR A 1 113 ? 8.775 -6.206 4.371 1.00 89.62 113 THR A C 1
ATOM 939 O O . THR A 1 113 ? 8.709 -5.711 5.499 1.00 89.62 113 THR A O 1
ATOM 942 N N . MET A 1 114 ? 8.115 -7.332 4.067 1.00 88.69 114 MET A N 1
ATOM 943 C CA . MET A 1 114 ? 7.298 -8.036 5.053 1.00 88.69 114 MET A CA 1
ATOM 944 C C . MET A 1 114 ? 8.179 -8.748 6.090 1.00 88.69 114 MET A C 1
ATOM 946 O O . MET A 1 114 ? 9.006 -9.588 5.725 1.00 88.69 114 MET A O 1
ATOM 950 N N . PRO A 1 115 ? 7.994 -8.498 7.397 1.00 84.94 115 PRO A N 1
ATOM 951 C CA . PRO A 1 115 ? 8.690 -9.262 8.416 1.00 84.94 115 PRO A CA 1
ATOM 952 C C . PRO A 1 115 ? 8.125 -10.684 8.477 1.00 84.94 115 PRO A C 1
ATOM 954 O O . PRO A 1 115 ? 6.905 -10.854 8.516 1.00 84.94 115 PRO A O 1
ATOM 957 N N . TRP A 1 116 ? 8.999 -11.694 8.578 1.00 83.50 116 TRP A N 1
ATOM 958 C CA . TRP A 1 116 ? 8.631 -13.120 8.676 1.00 83.50 116 TRP A CA 1
ATOM 959 C C . TRP A 1 116 ? 7.582 -13.417 9.749 1.00 83.50 116 TRP A C 1
ATOM 961 O O . TRP A 1 116 ? 6.709 -14.259 9.561 1.00 83.50 116 TRP A O 1
ATOM 971 N N . ARG A 1 117 ? 7.621 -12.678 10.864 1.00 83.62 117 ARG A N 1
ATOM 972 C CA . ARG A 1 117 ? 6.645 -12.797 11.958 1.00 83.62 117 ARG A CA 1
ATOM 973 C C . ARG A 1 117 ? 5.201 -12.579 11.488 1.00 83.62 117 ARG A C 1
ATOM 975 O O . ARG A 1 117 ? 4.299 -13.179 12.064 1.00 83.62 117 ARG A O 1
ATOM 982 N N . SER A 1 118 ? 4.990 -11.781 10.438 1.00 84.06 118 SER A N 1
ATOM 983 C CA . SER A 1 118 ? 3.658 -11.511 9.876 1.00 84.06 118 SER A CA 1
ATOM 984 C C . SER A 1 118 ? 3.041 -12.749 9.232 1.00 84.06 118 SER A C 1
ATOM 986 O O . SER A 1 118 ? 1.829 -12.924 9.304 1.00 84.06 118 SER A O 1
ATOM 988 N N . ILE A 1 119 ? 3.868 -13.629 8.653 1.00 80.94 119 ILE A N 1
ATOM 989 C CA . ILE A 1 119 ? 3.416 -14.889 8.050 1.00 80.94 119 ILE A CA 1
ATOM 990 C C . ILE A 1 119 ? 2.902 -15.818 9.150 1.00 80.94 119 ILE A C 1
ATOM 992 O O . ILE A 1 119 ? 1.750 -16.243 9.124 1.00 80.94 119 ILE A O 1
ATOM 996 N N . PHE A 1 120 ? 3.722 -16.064 10.173 1.00 79.88 120 PHE A N 1
ATOM 997 C CA . PHE A 1 120 ? 3.376 -16.992 11.254 1.00 79.88 120 PHE A CA 1
ATOM 998 C C . PHE A 1 120 ? 2.200 -16.515 12.114 1.00 79.88 120 PHE A C 1
ATOM 1000 O O . PHE A 1 120 ? 1.420 -17.331 12.595 1.00 79.88 120 PHE A O 1
ATOM 1007 N N . ARG A 1 121 ? 2.040 -15.197 12.292 1.00 79.25 121 ARG A N 1
ATOM 1008 C CA . ARG A 1 121 ? 0.934 -14.609 13.065 1.00 79.25 121 ARG A CA 1
ATOM 1009 C C . ARG A 1 121 ? -0.330 -14.346 12.245 1.00 79.25 121 ARG A C 1
ATOM 1011 O O . ARG A 1 121 ? -1.270 -13.767 12.772 1.00 79.25 121 ARG A O 1
ATOM 1018 N N . ARG A 1 122 ? -0.372 -14.754 10.968 1.00 76.25 122 ARG A N 1
ATOM 1019 C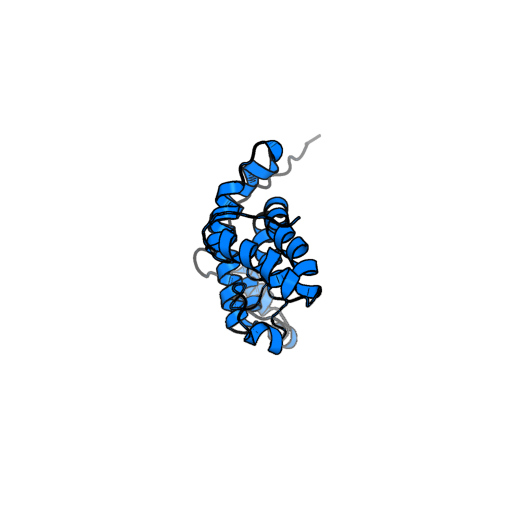 CA . ARG A 1 122 ? -1.489 -14.480 10.039 1.00 76.25 122 ARG A CA 1
ATOM 1020 C C . ARG A 1 122 ? -1.784 -12.983 9.844 1.00 76.25 122 ARG A C 1
ATOM 1022 O O . ARG A 1 122 ? -2.844 -12.619 9.351 1.00 76.25 122 ARG A O 1
ATOM 1029 N N . HIS A 1 123 ? -0.817 -12.110 10.127 1.00 79.81 123 HIS A N 1
ATOM 1030 C CA . HIS A 1 123 ? -0.874 -10.674 9.818 1.00 79.81 123 HIS A CA 1
ATOM 1031 C C . HIS A 1 123 ? -0.612 -10.397 8.322 1.00 79.81 123 HIS A C 1
ATOM 1033 O O . HIS A 1 123 ? -0.329 -9.269 7.917 1.00 79.81 123 HIS A O 1
ATOM 1039 N N . ILE A 1 124 ? -0.687 -11.428 7.475 1.00 72.38 124 ILE A N 1
ATOM 1040 C CA . ILE A 1 124 ? -0.608 -11.308 6.018 1.00 72.38 124 ILE A CA 1
ATOM 1041 C C . ILE A 1 124 ? -1.743 -10.442 5.464 1.00 72.38 124 ILE A C 1
ATOM 1043 O O . ILE A 1 124 ? -1.558 -9.804 4.443 1.00 72.38 124 ILE A O 1
ATOM 1047 N N . PHE A 1 125 ? -2.874 -10.32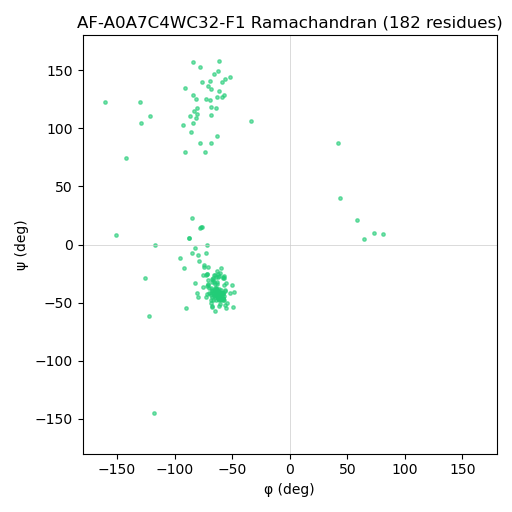7 6.168 1.00 75.44 125 PHE A N 1
ATOM 1048 C CA . PHE A 1 125 ? -4.006 -9.486 5.764 1.00 75.44 125 PHE A CA 1
ATOM 1049 C C . PHE A 1 125 ? -3.810 -7.988 6.051 1.00 75.44 125 PHE A C 1
ATOM 1051 O O . PHE A 1 125 ? -4.761 -7.218 5.964 1.00 75.44 125 PHE A O 1
ATOM 1058 N N . HIS A 1 126 ? -2.588 -7.534 6.349 1.00 86.06 126 HIS A N 1
ATOM 1059 C CA . HIS A 1 126 ? -2.298 -6.103 6.495 1.00 86.06 126 HIS A CA 1
ATOM 1060 C C . HIS A 1 126 ? -2.585 -5.292 5.218 1.00 86.06 126 HIS A C 1
ATOM 1062 O O . HIS A 1 126 ? -2.824 -4.091 5.317 1.00 86.06 126 HIS A O 1
ATOM 1068 N N . PHE A 1 127 ? -2.643 -5.934 4.042 1.00 88.38 127 PHE A N 1
ATOM 1069 C CA . PHE A 1 127 ? -3.107 -5.308 2.795 1.00 88.38 127 PHE A CA 1
ATOM 1070 C C . PHE A 1 127 ? -4.530 -4.763 2.894 1.00 88.38 127 PHE A C 1
ATOM 1072 O O . PHE A 1 127 ? -4.831 -3.781 2.228 1.00 88.38 127 PHE A O 1
ATOM 1079 N N . ALA A 1 128 ? -5.388 -5.342 3.743 1.00 92.75 128 ALA A N 1
ATOM 1080 C CA . ALA A 1 128 ? -6.722 -4.802 3.982 1.00 92.75 128 ALA A CA 1
ATOM 1081 C C . ALA A 1 128 ? -6.646 -3.411 4.625 1.00 92.75 128 ALA A C 1
ATOM 1083 O O . ALA A 1 128 ? -7.346 -2.506 4.191 1.00 92.75 128 ALA A O 1
ATOM 1084 N N . LEU A 1 129 ? -5.727 -3.212 5.579 1.00 94.75 129 LEU A N 1
ATOM 1085 C CA . LEU A 1 129 ? -5.493 -1.907 6.206 1.00 94.75 129 LEU A CA 1
ATOM 1086 C C . LEU A 1 129 ? -4.898 -0.912 5.208 1.00 94.75 129 LEU A C 1
ATOM 1088 O O . LEU A 1 129 ? -5.282 0.250 5.189 1.00 94.75 129 LEU A O 1
ATOM 1092 N N . LYS A 1 130 ? -3.971 -1.357 4.353 1.00 95.88 130 LYS A N 1
ATOM 1093 C CA . LYS A 1 130 ? -3.445 -0.520 3.266 1.00 95.88 130 LYS A CA 1
ATOM 1094 C C . LYS A 1 130 ? -4.563 -0.084 2.322 1.00 95.88 130 LYS A C 1
ATOM 1096 O O . LYS A 1 130 ? -4.647 1.093 1.989 1.00 95.88 130 LYS A O 1
ATOM 1101 N N . ALA A 1 131 ? -5.411 -1.027 1.912 1.00 96.62 131 ALA A N 1
ATOM 1102 C CA . ALA A 1 131 ? -6.530 -0.762 1.025 1.00 96.62 131 ALA A CA 1
ATOM 1103 C C . ALA A 1 131 ? -7.530 0.207 1.654 1.00 96.62 131 ALA A C 1
ATOM 1105 O O . ALA A 1 131 ? -7.904 1.183 1.015 1.00 96.62 131 ALA A O 1
ATOM 1106 N N . GLU A 1 132 ? -7.892 -0.017 2.917 1.00 97.06 132 GLU A N 1
ATOM 1107 C CA . GLU A 1 132 ? -8.774 0.858 3.685 1.00 97.06 132 GLU A CA 1
ATOM 1108 C C . GLU A 1 132 ? -8.247 2.298 3.713 1.00 97.06 132 GLU A C 1
ATOM 1110 O O . GLU A 1 132 ? -8.944 3.209 3.275 1.00 97.06 132 GLU A O 1
ATOM 1115 N N . GLU A 1 133 ? -7.001 2.511 4.145 1.00 97.94 133 GLU A N 1
ATOM 1116 C CA . GLU A 1 133 ? -6.453 3.866 4.278 1.00 97.94 133 GLU A CA 1
ATOM 1117 C C . GLU A 1 133 ? -6.205 4.546 2.921 1.00 97.94 133 GLU A C 1
ATOM 1119 O O . GLU A 1 133 ? -6.430 5.748 2.779 1.00 97.94 133 GLU A O 1
ATOM 1124 N N . PHE A 1 134 ? -5.752 3.808 1.901 1.00 97.94 134 PHE A N 1
ATOM 1125 C CA . PHE A 1 134 ? -5.474 4.394 0.585 1.00 97.94 134 PHE A CA 1
ATOM 1126 C C . PHE A 1 134 ? -6.767 4.742 -0.156 1.00 97.94 134 PHE A C 1
ATOM 1128 O O . PHE A 1 134 ? -6.887 5.845 -0.693 1.00 97.94 134 PHE A O 1
ATOM 1135 N N . CYS A 1 135 ? -7.747 3.834 -0.162 1.00 98.06 135 CYS A N 1
ATOM 1136 C CA . CYS A 1 135 ? -9.030 4.066 -0.819 1.00 98.06 135 CYS A CA 1
ATOM 1137 C C . CYS A 1 135 ? -9.903 5.075 -0.064 1.00 98.06 135 CYS A C 1
ATOM 1139 O O . CYS A 1 135 ? -10.705 5.750 -0.706 1.00 98.06 135 CYS A O 1
ATOM 1141 N N . ALA A 1 136 ? -9.726 5.234 1.254 1.00 97.38 136 ALA A N 1
ATOM 1142 C CA . ALA A 1 136 ? -10.373 6.307 2.008 1.00 97.38 136 ALA A CA 1
ATOM 1143 C C . ALA A 1 136 ? -9.928 7.706 1.544 1.00 97.38 136 ALA A C 1
ATOM 1145 O O . ALA A 1 136 ? -10.729 8.636 1.585 1.00 97.38 136 ALA A O 1
ATOM 1146 N N . ALA A 1 137 ? -8.681 7.862 1.081 1.00 97.25 137 ALA A N 1
ATOM 1147 C CA . ALA A 1 137 ? -8.204 9.125 0.513 1.00 97.25 137 ALA A CA 1
ATOM 1148 C C . ALA A 1 137 ? -8.658 9.327 -0.942 1.00 97.25 137 ALA A C 1
ATOM 1150 O O . ALA A 1 137 ? -9.093 10.416 -1.303 1.00 97.25 137 ALA A O 1
ATOM 1151 N N . CYS A 1 138 ? -8.547 8.293 -1.779 1.00 97.69 138 CYS A N 1
ATOM 1152 C CA . CYS A 1 138 ? -9.100 8.271 -3.133 1.00 97.69 138 CYS A CA 1
ATOM 1153 C C . CYS A 1 138 ? -9.222 6.823 -3.610 1.00 97.69 138 CYS A C 1
ATOM 1155 O O . CYS A 1 138 ? -8.224 6.100 -3.684 1.00 97.69 138 CYS A O 1
ATOM 1157 N N . GLY A 1 139 ? -10.434 6.404 -3.980 1.00 96.38 139 GLY A N 1
ATOM 1158 C CA . GLY A 1 139 ? -10.693 5.042 -4.446 1.00 96.38 139 GLY A CA 1
ATOM 1159 C C . GLY A 1 139 ? -9.893 4.676 -5.700 1.00 96.38 139 GLY A C 1
ATOM 1160 O O . GLY A 1 139 ? -9.297 3.601 -5.740 1.00 96.38 139 GLY A O 1
ATOM 1161 N N . GLY A 1 140 ? -9.823 5.579 -6.685 1.00 95.50 140 GLY A N 1
ATOM 1162 C CA . GLY A 1 140 ? -9.124 5.348 -7.955 1.00 95.50 140 GLY A CA 1
ATOM 1163 C C . GLY A 1 140 ? -7.608 5.233 -7.791 1.00 95.50 140 GLY A C 1
ATOM 1164 O O . GLY A 1 140 ? -7.012 4.230 -8.183 1.00 95.50 140 GLY A O 1
ATOM 1165 N N . ILE A 1 141 ? -6.982 6.220 -7.143 1.00 96.94 141 ILE A N 1
ATOM 1166 C CA . ILE A 1 141 ? -5.535 6.208 -6.875 1.00 96.94 141 ILE A CA 1
ATOM 1167 C C . ILE A 1 141 ? -5.161 5.046 -5.945 1.00 96.94 141 ILE A C 1
ATOM 1169 O O . ILE A 1 141 ? -4.168 4.353 -6.183 1.00 96.94 141 ILE A O 1
ATOM 1173 N N . GLY A 1 142 ? -5.955 4.814 -4.894 1.00 97.06 142 GLY A N 1
ATOM 1174 C CA . GLY A 1 142 ? -5.745 3.705 -3.971 1.00 97.06 142 GLY A CA 1
ATOM 1175 C C . GLY A 1 142 ? -5.766 2.363 -4.697 1.00 97.06 142 GLY A C 1
ATOM 1176 O O . GLY A 1 142 ? -4.831 1.577 -4.550 1.00 97.06 142 GLY A O 1
ATOM 1177 N N . LEU A 1 143 ? -6.762 2.139 -5.559 1.00 95.31 143 LEU A N 1
ATOM 1178 C CA . LEU A 1 143 ? -6.845 0.935 -6.383 1.00 95.31 143 LEU A CA 1
ATOM 1179 C C . LEU A 1 143 ? -5.648 0.798 -7.331 1.00 95.31 143 LEU A C 1
ATOM 1181 O O . LEU A 1 143 ? -5.087 -0.291 -7.433 1.00 95.31 143 LEU A O 1
ATOM 1185 N N . ALA A 1 144 ? -5.214 1.884 -7.976 1.00 94.44 144 ALA A N 1
ATOM 1186 C CA . ALA A 1 144 ? -4.057 1.867 -8.869 1.00 94.44 144 ALA A CA 1
ATOM 1187 C C . ALA A 1 144 ? -2.773 1.405 -8.146 1.00 94.44 144 ALA A C 1
ATOM 1189 O O . ALA A 1 144 ? -2.028 0.569 -8.660 1.00 94.44 144 ALA A O 1
ATOM 1190 N N . LEU A 1 145 ? -2.550 1.869 -6.910 1.00 95.38 145 LEU A N 1
ATOM 1191 C CA . LEU A 1 145 ? -1.433 1.417 -6.074 1.00 95.38 145 LEU A CA 1
ATOM 1192 C C . LEU A 1 145 ? -1.564 -0.055 -5.651 1.00 95.38 145 LEU A C 1
ATOM 1194 O O . LEU A 1 145 ? -0.569 -0.781 -5.656 1.00 95.38 145 LEU A O 1
ATOM 1198 N N . LEU A 1 146 ? -2.770 -0.495 -5.282 1.00 95.12 146 LEU A N 1
ATOM 1199 C CA . LEU A 1 146 ? -3.045 -1.868 -4.833 1.00 95.12 146 LEU A CA 1
ATOM 1200 C C . LEU A 1 146 ? -2.992 -2.887 -5.974 1.00 95.12 146 LEU A C 1
ATOM 1202 O O . LEU A 1 146 ? -2.706 -4.059 -5.735 1.00 95.12 146 LEU A O 1
ATOM 1206 N N . PHE A 1 147 ? -3.226 -2.458 -7.215 1.00 94.69 147 PHE A N 1
ATOM 1207 C CA . PHE A 1 147 ? -3.173 -3.334 -8.383 1.00 94.69 147 PHE A CA 1
ATOM 1208 C C . PHE A 1 147 ? -1.809 -4.021 -8.523 1.00 94.69 147 PHE A C 1
ATOM 1210 O O . PHE A 1 147 ? -1.729 -5.204 -8.851 1.00 94.69 147 PHE A O 1
ATOM 1217 N N . HIS A 1 148 ? -0.734 -3.317 -8.158 1.00 94.31 148 HIS A N 1
ATOM 1218 C CA . HIS A 1 148 ? 0.601 -3.900 -8.103 1.00 94.31 148 HIS A CA 1
ATOM 1219 C C . HIS A 1 148 ? 0.692 -5.100 -7.149 1.00 94.31 148 HIS A C 1
ATOM 1221 O O . HIS A 1 148 ? 1.323 -6.105 -7.480 1.00 94.31 148 HIS A O 1
ATOM 1227 N N . ASP A 1 149 ? 0.062 -5.017 -5.976 1.00 91.62 149 ASP A N 1
ATOM 1228 C CA . ASP A 1 149 ? 0.088 -6.099 -4.990 1.00 91.62 149 ASP A CA 1
ATOM 1229 C C . ASP A 1 149 ? -0.628 -7.348 -5.527 1.00 91.62 149 ASP A C 1
ATOM 1231 O O . ASP A 1 149 ? -0.175 -8.471 -5.285 1.00 91.62 149 ASP A O 1
ATOM 1235 N N . LEU A 1 150 ? -1.687 -7.156 -6.324 1.00 90.94 150 LEU A N 1
ATOM 1236 C CA . LEU A 1 150 ? -2.391 -8.238 -7.011 1.00 90.94 150 LEU A CA 1
ATOM 1237 C C . LEU A 1 150 ? -1.502 -8.910 -8.069 1.00 90.94 150 LEU A C 1
ATOM 1239 O O . LEU A 1 150 ? -1.417 -10.137 -8.095 1.00 90.94 150 LEU A O 1
ATOM 1243 N N . GLY A 1 151 ? -0.778 -8.133 -8.880 1.00 92.12 151 GLY A N 1
ATOM 1244 C CA . GLY A 1 151 ? 0.172 -8.668 -9.864 1.00 92.12 151 GLY A CA 1
ATOM 1245 C C . GLY A 1 151 ? 1.354 -9.419 -9.233 1.00 92.12 151 GLY A C 1
ATOM 1246 O O . GLY A 1 151 ? 1.897 -10.358 -9.816 1.00 92.12 151 GLY A O 1
ATOM 1247 N N . MET A 1 152 ? 1.735 -9.063 -8.004 1.00 91.81 152 MET A N 1
ATOM 1248 C CA . MET A 1 152 ? 2.783 -9.759 -7.247 1.00 91.81 152 MET A CA 1
ATOM 1249 C C . MET A 1 152 ? 2.321 -11.107 -6.674 1.00 91.81 152 MET A C 1
ATOM 1251 O O . MET A 1 152 ? 3.149 -11.999 -6.469 1.00 91.81 152 MET A O 1
ATOM 1255 N N . ALA A 1 153 ? 1.018 -11.283 -6.433 1.00 90.19 153 ALA A N 1
ATOM 1256 C CA . ALA A 1 153 ? 0.453 -12.494 -5.843 1.00 90.19 153 ALA A CA 1
ATOM 1257 C C . ALA A 1 153 ? 0.816 -13.793 -6.593 1.00 90.19 153 ALA A C 1
ATOM 1259 O O . ALA A 1 153 ? 1.321 -14.703 -5.935 1.00 90.19 153 ALA A O 1
ATOM 1260 N N . PRO A 1 154 ? 0.656 -13.925 -7.928 1.00 91.31 154 PRO A N 1
ATOM 1261 C CA . PRO A 1 154 ? 1.033 -15.155 -8.630 1.00 91.31 154 PRO A CA 1
ATOM 1262 C C . PRO A 1 154 ? 2.537 -15.458 -8.548 1.00 91.31 154 PRO A C 1
ATOM 1264 O O . PRO A 1 154 ? 2.921 -16.622 -8.428 1.00 91.31 154 PRO A O 1
ATOM 1267 N N . LEU A 1 155 ? 3.400 -14.433 -8.538 1.00 92.06 155 LEU A N 1
ATOM 1268 C CA . LEU A 1 155 ? 4.845 -14.626 -8.364 1.00 92.06 155 LEU A CA 1
ATOM 1269 C C . LEU A 1 155 ? 5.153 -15.237 -6.994 1.00 92.06 155 LEU A C 1
ATOM 1271 O O . LEU A 1 155 ? 5.938 -16.179 -6.906 1.00 92.06 155 LEU A O 1
ATOM 1275 N N . LEU A 1 156 ? 4.506 -14.738 -5.939 1.00 88.38 156 LEU A N 1
ATOM 1276 C CA . LEU A 1 156 ? 4.661 -15.245 -4.575 1.00 88.38 156 LEU A CA 1
ATOM 1277 C C . LEU A 1 156 ? 4.070 -16.647 -4.410 1.00 88.38 156 LEU A C 1
ATOM 1279 O O . LEU A 1 156 ? 4.750 -17.544 -3.915 1.00 88.38 156 LEU A O 1
ATOM 1283 N N . LEU A 1 157 ? 2.828 -16.845 -4.852 1.00 89.25 157 LEU A N 1
ATOM 1284 C CA . LEU A 1 157 ? 2.074 -18.084 -4.657 1.00 89.25 157 LEU A CA 1
ATOM 1285 C C . LEU A 1 157 ? 2.588 -19.253 -5.501 1.00 89.25 157 LEU A C 1
ATOM 1287 O O . LEU A 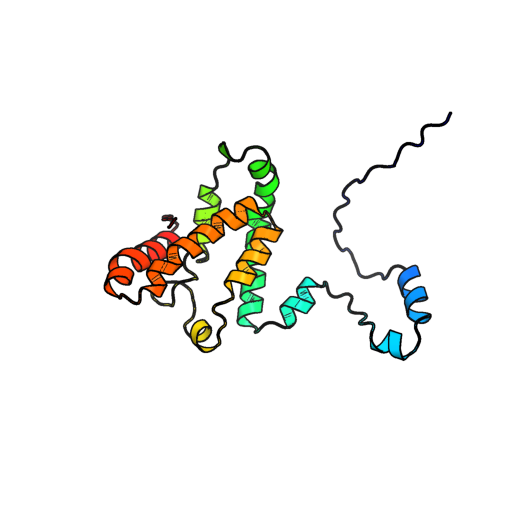1 157 ? 2.333 -20.398 -5.141 1.00 89.25 157 LEU A O 1
ATOM 1291 N N . SER A 1 158 ? 3.353 -18.990 -6.567 1.00 92.00 158 SER A N 1
ATOM 1292 C CA . SER A 1 158 ? 4.022 -20.047 -7.338 1.00 92.00 158 SER A CA 1
ATOM 1293 C C . SER A 1 158 ? 4.953 -20.928 -6.494 1.00 92.00 158 SER A C 1
ATOM 1295 O O . SER A 1 158 ? 5.205 -22.071 -6.862 1.00 92.00 158 SER A O 1
ATOM 1297 N N . GLY A 1 159 ? 5.498 -20.402 -5.387 1.00 87.56 159 GLY A N 1
ATOM 1298 C CA . GLY A 1 159 ? 6.484 -21.099 -4.553 1.00 87.56 159 GLY A CA 1
ATOM 1299 C C . GLY A 1 159 ? 7.822 -21.395 -5.248 1.00 87.56 159 GLY A C 1
ATOM 1300 O O . GLY A 1 159 ? 8.689 -22.031 -4.651 1.00 87.56 159 GLY A O 1
ATOM 1301 N N . ASP A 1 160 ? 8.019 -20.933 -6.485 1.00 93.50 160 ASP A N 1
ATOM 1302 C CA . ASP A 1 160 ? 9.219 -21.201 -7.273 1.00 93.50 160 ASP A CA 1
ATOM 1303 C C . ASP A 1 160 ? 10.313 -20.162 -6.964 1.00 93.50 160 ASP A C 1
ATOM 1305 O O . ASP A 1 160 ? 10.243 -18.990 -7.349 1.00 93.50 160 ASP A O 1
ATOM 1309 N N . LEU A 1 161 ? 11.381 -20.606 -6.294 1.00 90.94 161 LEU A N 1
ATOM 1310 C CA . LEU A 1 161 ? 12.531 -19.760 -5.954 1.00 90.94 161 LEU A CA 1
ATOM 1311 C C . LEU A 1 161 ? 13.273 -19.217 -7.188 1.00 90.94 161 LEU A C 1
ATOM 1313 O O . LEU A 1 161 ? 13.874 -18.141 -7.130 1.00 90.94 161 LEU A O 1
ATOM 1317 N N . GLY A 1 162 ? 13.233 -19.931 -8.313 1.00 94.19 162 GLY A N 1
ATOM 1318 C CA . GLY A 1 162 ? 13.730 -19.472 -9.605 1.00 94.19 162 GLY A CA 1
ATOM 1319 C C . GLY A 1 162 ? 12.926 -18.283 -10.126 1.00 94.19 162 GLY A C 1
ATOM 1320 O O . GLY A 1 162 ? 13.522 -17.276 -10.522 1.00 94.19 162 GLY A O 1
ATOM 1321 N N . VAL A 1 163 ? 11.592 -18.349 -10.047 1.00 93.50 163 VAL A N 1
ATOM 1322 C CA . VAL A 1 163 ? 10.688 -17.222 -10.351 1.00 93.50 163 VAL A CA 1
ATOM 1323 C C . VAL A 1 163 ? 10.946 -16.058 -9.400 1.00 93.50 163 VAL A C 1
ATOM 1325 O O . VAL A 1 163 ? 11.063 -14.913 -9.845 1.00 93.50 163 VAL A O 1
ATOM 1328 N N . TRP A 1 164 ? 11.124 -16.330 -8.107 1.00 93.25 164 TRP A N 1
ATOM 1329 C CA . TRP A 1 164 ? 11.392 -15.284 -7.122 1.00 93.25 164 TRP A CA 1
ATOM 1330 C C . TRP A 1 164 ? 12.707 -14.558 -7.407 1.00 93.25 164 TRP A C 1
ATOM 1332 O O . TRP A 1 164 ? 12.754 -13.329 -7.433 1.00 93.25 164 TRP A O 1
ATOM 1342 N N . ARG A 1 165 ? 13.783 -15.301 -7.681 1.00 93.12 165 ARG A N 1
ATOM 1343 C CA . ARG A 1 165 ? 15.091 -14.719 -8.006 1.00 93.12 165 ARG A CA 1
ATOM 1344 C C . ARG A 1 165 ? 15.064 -13.949 -9.325 1.00 93.12 165 ARG A C 1
ATOM 1346 O O . ARG A 1 165 ? 15.709 -12.907 -9.430 1.00 93.12 165 ARG A O 1
ATOM 1353 N N . ARG A 1 166 ? 14.356 -14.470 -10.333 1.00 94.19 166 ARG A N 1
ATOM 1354 C CA . ARG A 1 166 ? 14.307 -13.890 -11.682 1.00 94.19 166 ARG A CA 1
ATOM 1355 C C . ARG A 1 166 ? 13.423 -12.646 -11.758 1.00 94.19 166 ARG A C 1
ATOM 1357 O O . ARG A 1 166 ? 13.777 -11.721 -12.483 1.00 94.19 166 ARG A O 1
ATOM 1364 N N . TRP A 1 167 ? 12.313 -12.618 -11.024 1.00 94.12 167 TRP A N 1
ATOM 1365 C CA . TRP A 1 167 ? 11.285 -11.583 -11.160 1.00 94.12 167 TRP A CA 1
ATOM 1366 C C . TRP A 1 167 ? 11.033 -10.834 -9.854 1.00 94.12 167 TRP A C 1
ATOM 1368 O O . TRP A 1 167 ? 11.300 -9.633 -9.784 1.00 94.12 167 TRP A O 1
ATOM 1378 N N . LEU A 1 168 ? 10.585 -11.537 -8.810 1.00 93.50 168 LEU A N 1
ATOM 1379 C CA . LEU A 1 168 ? 10.146 -10.933 -7.547 1.00 93.50 168 LEU A CA 1
ATOM 1380 C C . LEU A 1 168 ? 11.235 -10.051 -6.914 1.00 93.50 168 LEU A C 1
ATOM 1382 O O . LEU A 1 168 ? 11.006 -8.879 -6.622 1.00 93.50 168 LEU A O 1
ATOM 1386 N N . TRP A 1 169 ? 12.443 -10.596 -6.748 1.00 93.94 169 TRP A N 1
ATOM 1387 C CA . TRP A 1 169 ? 13.563 -9.891 -6.132 1.00 93.94 169 TRP A CA 1
ATOM 1388 C C . TRP A 1 169 ? 13.976 -8.639 -6.916 1.00 93.94 169 TRP A C 1
ATOM 1390 O O . TRP A 1 169 ? 14.014 -7.564 -6.311 1.00 93.94 169 TRP A O 1
ATOM 1400 N N . PRO A 1 170 ? 14.248 -8.710 -8.236 1.00 95.50 170 PRO A N 1
ATOM 1401 C CA . PRO A 1 170 ? 14.551 -7.522 -9.027 1.00 95.50 170 PRO A CA 1
ATOM 1402 C C . PRO A 1 170 ? 13.472 -6.442 -8.966 1.00 95.50 170 PRO A C 1
ATOM 1404 O O . PRO A 1 170 ? 13.821 -5.263 -8.910 1.00 95.50 170 PRO A O 1
ATOM 1407 N N . ILE A 1 171 ? 12.191 -6.824 -8.964 1.00 95.69 171 ILE A N 1
ATOM 1408 C CA . ILE A 1 171 ? 11.064 -5.887 -8.864 1.00 95.69 171 ILE A CA 1
ATOM 1409 C C . ILE A 1 171 ? 11.083 -5.180 -7.506 1.00 95.69 171 ILE A C 1
ATOM 1411 O O . ILE A 1 171 ? 11.223 -3.956 -7.463 1.00 95.69 171 ILE A O 1
ATOM 1415 N N . CYS A 1 172 ? 11.049 -5.931 -6.399 1.00 95.25 172 CYS A N 1
ATOM 1416 C CA . CYS A 1 172 ? 11.053 -5.349 -5.054 1.00 95.25 172 CYS A CA 1
ATOM 1417 C C . CYS A 1 172 ? 12.289 -4.473 -4.815 1.00 95.25 172 CYS A C 1
ATOM 1419 O O . CYS A 1 172 ? 12.220 -3.365 -4.281 1.00 95.25 172 CYS A O 1
ATOM 1421 N N . HIS A 1 173 ? 13.452 -4.947 -5.253 1.00 95.00 173 HIS A N 1
ATOM 1422 C CA . HIS A 1 173 ? 14.700 -4.219 -5.111 1.00 95.00 173 HIS A CA 1
ATOM 1423 C C . HIS A 1 173 ? 14.726 -2.913 -5.923 1.00 95.00 173 HIS A C 1
ATOM 1425 O O . HIS A 1 173 ? 15.222 -1.899 -5.425 1.00 95.00 173 HIS A O 1
ATOM 1431 N N . ALA A 1 174 ? 14.196 -2.912 -7.149 1.00 96.31 174 ALA A N 1
ATOM 1432 C CA . ALA A 1 174 ? 14.106 -1.712 -7.976 1.00 96.31 174 ALA A CA 1
ATOM 1433 C C . ALA A 1 174 ? 13.120 -0.689 -7.384 1.00 96.31 174 ALA A C 1
ATOM 1435 O O . ALA A 1 174 ? 13.485 0.483 -7.240 1.00 96.31 174 ALA A O 1
ATOM 1436 N N . ASN A 1 175 ? 11.942 -1.144 -6.940 1.00 96.38 175 ASN A N 1
ATOM 1437 C CA . ASN A 1 175 ? 10.901 -0.300 -6.344 1.00 96.38 175 ASN A CA 1
ATOM 1438 C C . ASN A 1 175 ? 11.412 0.456 -5.114 1.00 96.38 175 ASN A C 1
ATOM 1440 O O . ASN A 1 175 ? 11.278 1.678 -5.044 1.00 96.38 175 ASN A O 1
ATOM 1444 N N . ARG A 1 176 ? 12.117 -0.230 -4.204 1.00 94.62 176 ARG A N 1
ATOM 1445 C CA . ARG A 1 176 ? 12.733 0.400 -3.018 1.00 94.62 176 ARG A CA 1
ATOM 1446 C C . ARG A 1 176 ? 13.775 1.468 -3.355 1.00 94.62 176 ARG A C 1
ATOM 1448 O O . ARG A 1 176 ? 13.984 2.390 -2.576 1.00 94.62 176 ARG A O 1
ATOM 1455 N N . ARG A 1 177 ? 14.428 1.374 -4.517 1.00 95.69 177 ARG A N 1
ATOM 1456 C CA . ARG A 1 177 ? 15.393 2.378 -5.004 1.00 95.69 177 ARG A CA 1
ATOM 1457 C C . ARG A 1 177 ? 14.730 3.508 -5.804 1.00 95.69 177 ARG A C 1
ATOM 1459 O O . ARG A 1 177 ? 15.434 4.329 -6.386 1.00 95.69 177 ARG A O 1
ATOM 1466 N N . GLY A 1 178 ? 13.398 3.544 -5.872 1.00 94.38 178 GLY A N 1
ATOM 1467 C CA . GLY A 1 178 ? 12.640 4.498 -6.685 1.00 94.38 178 GLY A CA 1
ATOM 1468 C C . GLY A 1 178 ? 12.699 4.219 -8.191 1.00 94.38 178 GLY A C 1
ATOM 1469 O O . GLY A 1 178 ? 12.263 5.046 -8.984 1.00 94.38 178 GLY A O 1
ATOM 1470 N N . LYS A 1 179 ? 13.232 3.063 -8.610 1.00 96.00 179 LYS A N 1
ATOM 1471 C CA . LYS A 1 179 ? 13.187 2.599 -10.002 1.00 96.00 179 LYS A CA 1
ATOM 1472 C C . LYS A 1 179 ? 11.936 1.746 -10.176 1.00 96.00 179 LYS A C 1
ATOM 1474 O O . LYS A 1 179 ? 12.014 0.523 -10.109 1.00 96.00 179 LYS A O 1
ATOM 1479 N N . ILE A 1 180 ? 10.793 2.406 -10.332 1.00 95.12 180 ILE A N 1
ATOM 1480 C CA . ILE A 1 180 ? 9.491 1.738 -10.294 1.00 95.12 180 ILE A CA 1
ATOM 1481 C C . ILE A 1 180 ? 9.332 0.726 -11.429 1.00 95.12 180 ILE A C 1
ATOM 1483 O O . ILE A 1 180 ? 9.530 1.038 -12.603 1.00 95.12 180 ILE A O 1
ATOM 1487 N N . ARG A 1 181 ? 8.971 -0.493 -11.034 1.00 95.06 181 ARG A N 1
ATOM 1488 C CA . ARG A 1 181 ? 8.587 -1.638 -11.850 1.00 95.06 181 ARG A CA 1
ATOM 1489 C C . ARG A 1 181 ? 7.270 -2.161 -11.292 1.00 95.06 181 ARG A C 1
ATOM 1491 O O . ARG A 1 181 ? 7.239 -2.771 -10.222 1.00 95.06 181 ARG A O 1
ATOM 1498 N N . LEU A 1 182 ? 6.191 -1.863 -12.001 1.00 92.25 182 LEU A N 1
ATOM 1499 C CA . LEU A 1 182 ? 4.865 -2.359 -11.663 1.00 92.25 182 LEU A CA 1
ATOM 1500 C C . LEU A 1 182 ? 4.679 -3.760 -12.244 1.00 92.25 182 LEU A C 1
ATOM 1502 O O . LEU A 1 182 ? 5.365 -4.157 -13.185 1.00 92.25 182 LEU A O 1
ATOM 1506 N N . VAL A 1 183 ? 3.764 -4.502 -11.638 1.00 88.69 183 VAL A N 1
ATOM 1507 C CA . VAL A 1 183 ? 3.356 -5.839 -12.065 1.00 88.69 183 VAL A CA 1
ATOM 1508 C C . VAL A 1 183 ? 1.845 -5.778 -12.117 1.00 88.69 183 VAL A C 1
ATOM 1510 O O . VAL A 1 183 ? 1.236 -5.351 -11.140 1.00 88.69 183 VAL A O 1
ATOM 1513 N N . ALA A 1 184 ? 1.298 -6.085 -13.281 1.00 65.69 184 ALA A N 1
ATOM 1514 C CA . ALA A 1 184 ? -0.056 -5.795 -13.711 1.00 65.69 184 ALA A CA 1
ATOM 1515 C C . ALA A 1 184 ? -0.500 -6.929 -14.633 1.00 65.69 184 ALA A C 1
ATOM 1517 O O . ALA A 1 184 ? 0.335 -7.304 -15.490 1.00 65.69 184 ALA A O 1
#

Radius of gyration: 22.03 Å; Cα contacts (8 Å, |Δi|>4): 163; chains: 1; bounding box: 62×51×52 Å

Secondary structure (DSSP, 8-state):
---PPPPP---------S----HHHHHHHHTS-HHHHHH-----S-HHHHHHHTS-HHHHHHHHHHHHHIIIIIHHHHHHHHH-TTT---HHHHHHHHHTTGGGTTSBTTTSSB-THHHHTTGGGHHHHHHHHHHHH-HHHHHHHHHHHHHHHHHHHT--HHHIIIIIHHHHHHHHTT------